Protein AF-A0A6J2XFH0-F1 (afdb_monomer_lite)

Organism: Sitophilus oryzae (NCBI:txid7048)

Structure (mmCIF, N/CA/C/O backbone):
data_AF-A0A6J2XFH0-F1
#
_entry.id   AF-A0A6J2XFH0-F1
#
loop_
_atom_site.group_PDB
_atom_site.id
_atom_site.type_symbol
_atom_site.label_atom_id
_atom_site.label_alt_id
_atom_site.label_comp_id
_atom_site.label_asym_id
_atom_site.label_entity_id
_atom_site.label_seq_id
_atom_site.pdbx_PDB_ins_code
_atom_site.Cartn_x
_atom_site.Cartn_y
_atom_site.Cartn_z
_atom_site.occupancy
_atom_site.B_iso_or_equiv
_atom_site.auth_seq_id
_atom_site.auth_comp_id
_atom_site.auth_asym_id
_atom_site.auth_atom_id
_atom_site.pdbx_PDB_model_num
ATOM 1 N N . MET A 1 1 ? -75.809 2.296 32.808 1.00 51.97 1 MET A N 1
ATOM 2 C CA . MET A 1 1 ? -75.226 2.789 31.544 1.00 51.97 1 MET A CA 1
ATOM 3 C C . MET A 1 1 ? -75.380 4.297 31.564 1.00 51.97 1 MET A C 1
ATOM 5 O O . MET A 1 1 ? -76.514 4.759 31.552 1.00 51.97 1 MET A O 1
ATOM 9 N N . PRO A 1 2 ? -74.287 5.013 31.855 1.00 45.59 2 PRO A N 1
ATOM 10 C CA . PRO A 1 2 ? -73.442 5.486 30.762 1.00 45.59 2 PRO A CA 1
ATOM 11 C C . PRO A 1 2 ? -71.950 5.170 30.943 1.00 45.59 2 PRO A C 1
ATOM 13 O O . PRO A 1 2 ? -71.448 5.057 32.060 1.00 45.59 2 PRO A O 1
ATOM 16 N N . ASP A 1 3 ? -71.299 5.010 29.793 1.00 52.09 3 ASP A N 1
ATOM 17 C CA . ASP A 1 3 ? -69.856 4.933 29.577 1.00 52.09 3 ASP A CA 1
ATOM 18 C C . ASP A 1 3 ? -69.157 6.219 30.024 1.00 52.09 3 ASP A C 1
ATOM 20 O O . ASP A 1 3 ? -69.611 7.323 29.715 1.00 52.09 3 ASP A O 1
ATOM 24 N N . SER A 1 4 ? -68.035 6.065 30.730 1.00 55.34 4 SER A N 1
ATOM 25 C CA . SER A 1 4 ? -67.192 7.176 31.176 1.00 55.34 4 SER A CA 1
ATOM 26 C C . SER A 1 4 ? -65.981 7.329 30.235 1.00 55.34 4 SER A C 1
ATOM 28 O O . SER A 1 4 ? -65.198 6.383 30.115 1.00 55.34 4 SER A O 1
ATOM 30 N N . PRO A 1 5 ? -65.784 8.489 29.579 1.00 53.88 5 PRO A N 1
ATOM 31 C CA . PRO A 1 5 ? -64.790 8.690 28.513 1.00 53.88 5 PRO A CA 1
ATOM 32 C C . PRO A 1 5 ? -63.343 8.913 29.003 1.00 53.88 5 PRO A C 1
ATOM 34 O O . PRO A 1 5 ? -62.461 9.274 28.227 1.00 53.88 5 PRO A O 1
ATOM 37 N N . GLU A 1 6 ? -63.048 8.709 30.286 1.00 56.09 6 GLU A N 1
ATOM 38 C CA . GLU A 1 6 ? -61.758 9.118 30.864 1.00 56.09 6 GLU A CA 1
ATOM 39 C C . GLU A 1 6 ? -60.581 8.194 30.509 1.00 56.09 6 GLU A C 1
ATOM 41 O O . GLU A 1 6 ? -59.426 8.618 30.568 1.00 56.09 6 GLU A O 1
ATOM 46 N N . LYS A 1 7 ? -60.839 6.949 30.086 1.00 52.53 7 LYS A N 1
ATOM 47 C CA . LYS A 1 7 ? -59.764 5.994 29.752 1.00 52.53 7 LYS A CA 1
ATOM 48 C C . LYS A 1 7 ? -59.165 6.195 28.359 1.00 52.53 7 LYS A C 1
ATOM 50 O O . LYS A 1 7 ? -58.012 5.835 28.145 1.00 52.53 7 LYS A O 1
ATOM 55 N N . GLU A 1 8 ? -59.895 6.809 27.433 1.00 51.00 8 GLU A N 1
ATOM 56 C CA . GLU A 1 8 ? -59.419 7.025 26.059 1.00 51.00 8 GLU A CA 1
ATOM 57 C C . GLU A 1 8 ? -58.463 8.223 25.961 1.00 51.00 8 GLU A C 1
ATOM 59 O O . GLU A 1 8 ? -57.517 8.225 25.175 1.00 51.00 8 GLU A O 1
ATOM 64 N N . VAL A 1 9 ? -58.635 9.219 26.833 1.00 52.59 9 VAL A N 1
ATOM 65 C CA . VAL A 1 9 ? -57.815 10.438 26.818 1.00 52.59 9 VAL A CA 1
ATOM 66 C C . VAL A 1 9 ? -56.398 10.181 27.345 1.00 52.59 9 VAL A C 1
ATOM 68 O O . VAL A 1 9 ? -55.460 10.852 26.918 1.00 52.59 9 VAL A O 1
ATOM 71 N N . GLN A 1 10 ? -56.208 9.194 28.224 1.00 49.59 10 GLN A N 1
ATOM 72 C CA . GLN A 1 10 ? -54.878 8.859 28.741 1.00 49.59 10 GLN A CA 1
ATOM 73 C C . GLN A 1 10 ? -54.039 8.098 27.703 1.00 49.59 10 GLN A C 1
ATOM 75 O O . GLN A 1 10 ? -52.894 8.465 27.459 1.00 49.59 10 GLN A O 1
ATOM 80 N N . VAL A 1 11 ? -54.641 7.141 26.987 1.00 53.19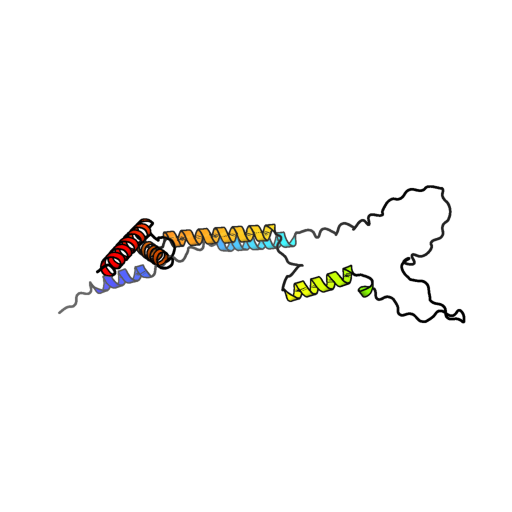 11 VAL A N 1
ATOM 81 C CA . VAL A 1 11 ? -53.959 6.381 25.923 1.00 53.19 11 VAL A CA 1
ATOM 82 C C . VAL A 1 11 ? -53.547 7.295 24.758 1.00 53.19 11 VAL A C 1
ATOM 84 O O . VAL A 1 11 ? -52.465 7.141 24.199 1.00 53.19 11 VAL A O 1
ATOM 87 N N . VAL A 1 12 ? -54.354 8.309 24.424 1.00 51.66 12 VAL A N 1
ATOM 88 C CA . VAL A 1 12 ? -54.016 9.285 23.368 1.00 51.66 12 VAL A CA 1
ATOM 89 C C . VAL A 1 12 ? -52.888 10.243 23.782 1.00 51.66 12 VAL A C 1
ATOM 91 O O . VAL A 1 12 ? -52.166 10.740 22.914 1.00 51.66 12 VAL A O 1
ATOM 94 N N . ARG A 1 13 ? -52.708 10.512 25.084 1.00 53.19 13 ARG A N 1
ATOM 95 C CA . ARG A 1 13 ? -51.572 11.306 25.586 1.00 53.19 13 ARG A CA 1
ATOM 96 C C . ARG A 1 13 ? -50.273 10.505 25.502 1.00 53.19 13 ARG A C 1
ATOM 98 O O . ARG A 1 13 ? -49.305 11.018 24.955 1.00 53.19 13 ARG A O 1
ATOM 105 N N . ASP A 1 14 ? -50.301 9.235 25.894 1.00 51.16 14 ASP A N 1
ATOM 106 C CA . ASP A 1 14 ? -49.106 8.380 25.903 1.00 51.16 14 ASP A CA 1
ATOM 107 C C . ASP A 1 14 ? -48.619 8.018 24.480 1.00 51.16 14 ASP A C 1
ATOM 109 O O . ASP A 1 14 ? -47.424 7.832 24.251 1.00 51.16 14 ASP A O 1
ATOM 113 N N . ILE A 1 15 ? -49.513 7.984 23.480 1.00 52.50 15 ILE A N 1
ATOM 114 C CA . ILE A 1 15 ? -49.132 7.754 22.071 1.00 52.50 15 ILE A CA 1
ATOM 115 C C . ILE A 1 15 ? -48.428 8.977 21.453 1.00 52.50 15 ILE A C 1
ATOM 117 O O . ILE A 1 15 ? -47.590 8.816 20.563 1.00 52.50 15 ILE A O 1
ATOM 121 N N . LYS A 1 16 ? -48.721 10.202 21.913 1.00 49.78 16 LYS A N 1
ATOM 122 C CA . LYS A 1 16 ? -48.110 11.428 21.359 1.00 49.78 16 LYS A CA 1
ATOM 123 C C . LYS A 1 16 ? -46.647 11.614 21.761 1.00 49.78 16 LYS A C 1
ATOM 125 O O . LYS A 1 16 ? -45.901 12.256 21.022 1.00 49.78 16 LYS A O 1
ATOM 130 N N . ASP A 1 17 ? -46.215 10.991 22.852 1.00 49.50 17 ASP A N 1
ATOM 131 C CA . ASP A 1 17 ? -44.837 11.109 23.336 1.00 49.50 17 ASP A CA 1
ATOM 132 C C . ASP A 1 17 ? -43.860 10.161 22.613 1.00 49.50 17 ASP A C 1
ATOM 134 O O . ASP A 1 17 ? -42.654 10.408 22.589 1.00 49.50 17 ASP A O 1
ATOM 138 N N . LEU A 1 18 ? -44.359 9.129 21.920 1.00 48.75 18 LEU A N 1
ATOM 139 C CA . LEU A 1 18 ? -43.532 8.165 21.175 1.00 48.75 18 LEU A CA 1
ATOM 140 C C . LEU A 1 18 ? -43.066 8.669 19.798 1.00 48.75 18 LEU A C 1
ATOM 142 O O . LEU A 1 18 ? -42.162 8.084 19.204 1.00 48.75 18 LEU A O 1
ATOM 146 N N . THR A 1 19 ? -43.640 9.760 19.282 1.00 50.81 19 THR A N 1
ATOM 147 C CA . THR A 1 19 ? -43.197 10.372 18.014 1.00 50.81 19 THR A CA 1
ATOM 148 C C . THR A 1 19 ? -42.124 11.438 18.192 1.00 50.81 19 THR A C 1
ATOM 150 O O . THR A 1 19 ? -41.592 11.933 17.200 1.00 50.81 19 THR A O 1
ATOM 153 N N . ASN A 1 20 ? -41.748 11.765 19.431 1.00 50.78 20 ASN A N 1
ATOM 154 C CA . ASN A 1 20 ? -40.698 12.738 19.713 1.00 50.78 20 ASN A CA 1
ATOM 155 C C . ASN A 1 20 ? -39.305 12.084 19.690 1.00 50.78 20 ASN A C 1
ATOM 157 O O . ASN A 1 20 ? -38.471 12.295 20.569 1.00 50.78 20 ASN A O 1
ATOM 161 N N . VAL A 1 21 ? -39.056 11.267 18.659 1.00 53.78 21 VAL A N 1
ATOM 162 C CA . VAL A 1 21 ? -37.696 10.919 18.249 1.00 53.78 21 VAL A CA 1
ATOM 163 C C . VAL A 1 21 ? -37.083 12.229 17.794 1.00 53.78 21 VAL A C 1
ATOM 165 O O . VAL A 1 21 ? -37.368 12.700 16.694 1.00 53.78 21 VAL A O 1
ATOM 168 N N . GLU A 1 22 ? -36.319 12.839 18.695 1.00 57.78 22 GLU A N 1
ATOM 169 C CA . GLU A 1 22 ? -35.488 14.008 18.461 1.00 57.78 22 GLU A CA 1
ATOM 170 C C . GLU A 1 22 ? -34.684 13.751 17.179 1.00 57.78 22 GLU A C 1
ATOM 172 O O . GLU A 1 22 ? -33.663 13.061 17.168 1.00 57.78 22 GLU A O 1
ATOM 177 N N . GLN A 1 23 ? -35.226 14.232 16.056 1.00 51.50 23 GLN A N 1
ATOM 178 C CA . GLN A 1 23 ? -34.523 14.303 14.787 1.00 51.50 23 GLN A CA 1
ATOM 179 C C . GLN A 1 23 ? -33.201 14.989 15.111 1.00 51.50 23 GLN A C 1
ATOM 181 O O . GLN A 1 23 ? -33.241 16.046 15.753 1.00 51.50 23 GLN A O 1
ATOM 186 N N . PRO A 1 24 ? -32.041 14.407 14.750 1.00 48.56 24 PRO A N 1
ATOM 187 C CA . PRO A 1 24 ? -30.770 15.016 15.090 1.00 48.56 24 PRO A CA 1
ATOM 188 C C . PRO A 1 24 ? -30.834 16.453 14.594 1.00 48.56 24 PRO A C 1
ATOM 190 O O . PRO A 1 24 ? -31.089 16.681 13.412 1.00 48.56 24 PRO A O 1
ATOM 193 N N . PHE A 1 25 ? -30.684 17.416 15.506 1.00 49.62 25 PHE A N 1
ATOM 194 C CA . PHE A 1 25 ? -30.606 18.826 15.162 1.00 49.62 25 PHE A CA 1
ATOM 195 C C . PHE A 1 25 ? -29.356 18.992 14.301 1.00 49.62 25 PHE A C 1
ATOM 197 O O . PHE A 1 25 ? -28.252 19.229 14.801 1.00 49.62 25 PHE A O 1
ATOM 204 N N . ILE A 1 26 ? -29.510 18.776 12.993 1.00 53.78 26 ILE A N 1
ATOM 205 C CA . ILE A 1 26 ? -28.488 19.050 12.004 1.00 53.78 26 ILE A CA 1
ATOM 206 C C . ILE A 1 26 ? -28.389 20.562 12.021 1.00 53.78 26 ILE A C 1
ATOM 208 O O . ILE A 1 26 ? -29.181 21.267 11.400 1.00 53.78 26 ILE A O 1
ATOM 212 N N . ARG A 1 27 ? -27.455 21.071 12.829 1.00 58.44 27 ARG A N 1
ATOM 213 C CA . ARG A 1 27 ? -27.101 22.484 12.831 1.00 58.44 27 ARG A CA 1
ATOM 214 C C . ARG A 1 27 ? -26.898 22.851 11.367 1.00 58.44 27 ARG A C 1
ATOM 216 O O . ARG A 1 27 ? -26.019 22.285 10.726 1.00 58.44 27 ARG A O 1
ATOM 223 N N . ASN A 1 28 ? -27.695 23.778 10.841 1.00 56.91 28 ASN A N 1
ATOM 224 C CA . ASN A 1 28 ? -27.584 24.230 9.448 1.00 56.91 28 ASN A CA 1
ATOM 225 C C . ASN A 1 28 ? -26.151 24.700 9.113 1.00 56.91 28 ASN A C 1
ATOM 227 O O . ASN A 1 28 ? -25.707 24.613 7.974 1.00 56.91 28 ASN A O 1
ATOM 231 N N . ASN A 1 29 ? -25.385 25.083 10.141 1.00 57.84 29 ASN A N 1
ATOM 232 C CA . ASN A 1 29 ? -23.961 25.379 10.044 1.00 57.84 29 ASN A CA 1
ATOM 233 C C . ASN A 1 29 ? -23.073 24.170 9.707 1.00 57.84 29 ASN A C 1
ATOM 235 O O . ASN A 1 29 ? -22.043 24.364 9.085 1.00 57.84 29 ASN A O 1
ATOM 239 N N . THR A 1 30 ? -23.427 22.931 10.058 1.00 73.75 30 THR A N 1
ATOM 240 C CA . THR A 1 30 ? -22.567 21.762 9.806 1.00 73.75 30 THR A CA 1
ATOM 241 C C . THR A 1 30 ? -22.515 21.396 8.328 1.00 73.75 30 THR A C 1
ATOM 243 O O . THR A 1 30 ? -21.440 21.087 7.828 1.00 73.75 30 THR A O 1
ATOM 246 N N . ILE A 1 31 ? -23.636 21.450 7.604 1.00 77.94 31 ILE A N 1
ATOM 247 C CA . ILE A 1 31 ? -23.636 21.119 6.171 1.00 77.94 31 ILE A CA 1
ATOM 248 C C . ILE A 1 31 ? -22.885 22.194 5.380 1.00 77.94 31 ILE A C 1
ATOM 250 O O . ILE A 1 31 ? -22.005 21.855 4.590 1.00 77.94 31 ILE A O 1
ATOM 254 N N . GLU A 1 32 ? -23.169 23.473 5.633 1.00 76.19 32 GLU A N 1
ATOM 255 C CA . GLU A 1 32 ? -22.485 24.580 4.955 1.00 76.19 32 GLU A CA 1
ATOM 256 C C . GLU A 1 32 ? -20.988 24.638 5.308 1.00 76.19 32 GLU A C 1
ATOM 258 O O . GLU A 1 32 ? -20.148 24.820 4.429 1.00 76.19 32 GLU A O 1
ATOM 263 N N . GLU A 1 33 ? -20.609 24.374 6.563 1.00 77.81 33 GLU A N 1
ATOM 264 C CA . GLU A 1 33 ? -19.202 24.294 6.975 1.00 77.81 33 GLU A CA 1
ATOM 265 C C . GLU A 1 33 ? -18.473 23.112 6.316 1.00 77.81 33 GLU A C 1
ATOM 267 O O . GLU A 1 33 ? -17.320 23.244 5.897 1.00 77.81 33 GLU A O 1
ATOM 272 N N . LEU A 1 34 ? -19.130 21.952 6.195 1.00 82.56 34 LEU A N 1
ATOM 273 C CA . LEU A 1 34 ? -18.569 20.792 5.499 1.00 82.56 34 LEU A CA 1
ATOM 274 C C . LEU A 1 34 ? -18.421 21.053 3.997 1.00 82.56 34 LEU A C 1
ATOM 276 O O . LEU A 1 34 ? -17.404 20.666 3.419 1.00 82.56 34 LEU A O 1
ATOM 280 N N . LYS A 1 35 ? -19.385 21.746 3.384 1.00 81.25 35 LYS A N 1
ATOM 281 C CA . LYS A 1 35 ? -19.343 22.159 1.978 1.00 81.25 35 LYS A CA 1
ATOM 282 C C . LYS A 1 35 ? -18.194 23.136 1.724 1.00 81.25 35 LYS A C 1
ATOM 284 O O . LYS A 1 35 ? -17.377 22.886 0.842 1.00 81.25 35 LYS A O 1
ATOM 289 N N . LEU A 1 36 ? -18.043 24.152 2.577 1.00 80.50 36 LEU A N 1
ATOM 290 C CA . LEU A 1 36 ? -16.931 25.105 2.530 1.00 80.50 36 LEU A CA 1
ATOM 291 C C . LEU A 1 36 ? -15.570 24.411 2.733 1.00 80.50 36 LEU A C 1
ATOM 293 O O . LEU A 1 36 ? -14.607 24.695 2.023 1.00 80.50 36 LEU A O 1
ATOM 297 N N . LYS A 1 37 ? -15.471 23.452 3.666 1.00 79.50 37 LYS A N 1
ATOM 298 C CA . LYS A 1 37 ? -14.254 22.642 3.873 1.00 79.50 37 LYS A CA 1
ATOM 299 C C . LYS A 1 37 ? -13.922 21.755 2.672 1.00 79.50 37 LYS A C 1
ATOM 301 O O . LYS A 1 37 ? -12.737 21.549 2.400 1.00 79.50 37 LYS A O 1
ATOM 306 N N . LEU A 1 38 ? -14.923 21.227 1.966 1.00 78.75 38 LEU A N 1
ATOM 307 C CA . LEU A 1 38 ? -14.713 20.455 0.738 1.00 78.75 38 LEU A CA 1
ATOM 308 C C . LEU A 1 38 ? -14.223 21.347 -0.405 1.00 78.75 38 LEU A C 1
ATOM 310 O O . LEU A 1 38 ? -13.244 21.000 -1.062 1.00 78.75 38 LEU A O 1
ATOM 314 N N . GLU A 1 39 ? -14.857 22.501 -0.597 1.00 79.38 39 GLU A N 1
ATOM 315 C CA . GLU A 1 39 ? -14.502 23.467 -1.639 1.00 79.38 39 GLU A CA 1
ATOM 316 C C . GLU A 1 39 ? -13.083 24.015 -1.434 1.00 79.38 39 GLU A C 1
ATOM 318 O O . GLU A 1 39 ? -12.253 23.983 -2.341 1.00 79.38 39 GLU A O 1
ATOM 323 N N . ASN A 1 40 ? -12.726 24.371 -0.200 1.00 74.12 40 ASN A N 1
ATOM 324 C CA . ASN A 1 40 ? -11.367 24.805 0.130 1.00 74.12 40 ASN A CA 1
ATOM 325 C C . ASN A 1 40 ? -10.320 23.697 -0.089 1.00 74.12 40 ASN A C 1
ATOM 327 O O . ASN A 1 40 ? -9.178 23.975 -0.462 1.00 74.12 40 ASN A O 1
ATOM 331 N N . LYS A 1 41 ? -10.694 22.427 0.114 1.00 71.38 41 LYS A N 1
ATOM 332 C CA . LYS A 1 41 ? -9.819 21.276 -0.149 1.00 71.38 41 LYS A CA 1
ATOM 333 C C . LYS A 1 41 ? -9.644 21.022 -1.651 1.00 71.38 41 LYS A C 1
ATOM 335 O O . LYS A 1 41 ? -8.532 20.705 -2.065 1.00 71.38 41 LYS A O 1
ATOM 340 N N . GLU A 1 42 ? -10.691 21.188 -2.460 1.00 66.12 42 GLU A N 1
ATOM 341 C CA . GLU A 1 42 ? -10.615 21.165 -3.931 1.00 66.12 42 GLU A CA 1
ATOM 342 C C . GLU A 1 42 ? -9.677 22.260 -4.455 1.00 66.12 42 GLU A C 1
ATOM 344 O O . GLU A 1 42 ? -8.798 21.988 -5.274 1.00 66.12 42 GLU A O 1
ATOM 349 N N . ILE A 1 43 ? -9.805 23.481 -3.930 1.00 60.84 43 ILE A N 1
ATOM 350 C CA . ILE A 1 43 ? -8.968 24.623 -4.313 1.00 60.84 43 ILE A CA 1
ATOM 351 C C . ILE A 1 43 ? -7.494 24.369 -3.959 1.00 60.84 43 ILE A C 1
ATOM 353 O O . ILE A 1 43 ? -6.621 24.591 -4.797 1.00 60.84 43 ILE A O 1
ATOM 357 N N . LEU A 1 44 ? -7.198 23.828 -2.771 1.00 58.88 44 LEU A N 1
ATOM 358 C CA . LEU A 1 44 ? -5.827 23.482 -2.368 1.00 58.88 44 LEU A CA 1
ATOM 359 C C . LEU A 1 44 ? -5.215 22.362 -3.230 1.00 58.88 44 LEU A C 1
ATOM 361 O O . LEU A 1 44 ? -4.015 22.369 -3.499 1.00 58.88 44 LEU A O 1
ATOM 365 N N . VAL A 1 45 ? -6.025 21.403 -3.690 1.00 58.25 45 VAL A N 1
ATOM 366 C CA . VAL A 1 45 ? -5.574 20.342 -4.609 1.00 58.25 45 VAL A CA 1
ATOM 367 C C . VAL A 1 45 ? -5.270 20.905 -6.002 1.00 58.25 45 VAL A C 1
ATOM 369 O O . VAL A 1 45 ? -4.301 20.464 -6.625 1.00 58.25 45 VAL A O 1
ATOM 372 N N . ARG A 1 46 ? -6.044 21.896 -6.466 1.00 57.34 46 ARG A N 1
ATOM 373 C CA . ARG A 1 46 ? -5.858 22.574 -7.763 1.00 57.34 46 ARG A CA 1
ATOM 374 C C . ARG A 1 46 ? -4.718 23.599 -7.766 1.00 57.34 46 ARG A C 1
ATOM 376 O O . ARG A 1 46 ? -4.117 23.810 -8.810 1.00 57.34 46 ARG A O 1
ATOM 383 N N . GLN A 1 47 ? -4.396 24.209 -6.622 1.00 47.19 47 GLN A N 1
ATOM 384 C CA . GLN A 1 47 ? -3.331 25.214 -6.487 1.00 47.19 47 GLN A CA 1
ATOM 385 C C . GLN A 1 47 ? -1.927 24.638 -6.252 1.00 47.19 47 GLN A C 1
ATOM 387 O O . GLN A 1 47 ? -0.998 25.410 -6.021 1.00 47.19 47 GLN A O 1
ATOM 392 N N . ARG A 1 48 ? -1.712 23.314 -6.316 1.00 44.91 48 ARG A N 1
ATOM 393 C CA . ARG A 1 48 ? -0.332 22.803 -6.341 1.00 44.91 48 ARG A CA 1
ATOM 394 C C . ARG A 1 48 ? 0.354 23.342 -7.603 1.00 44.91 48 ARG A C 1
ATOM 396 O O . ARG A 1 48 ? -0.086 22.986 -8.695 1.00 44.91 48 ARG A O 1
ATOM 403 N N . PRO A 1 49 ? 1.406 24.173 -7.490 1.00 44.28 49 PRO A N 1
ATOM 404 C CA . PRO A 1 49 ? 2.169 24.560 -8.660 1.00 44.28 49 PRO A CA 1
ATOM 405 C C . PRO A 1 49 ? 2.759 23.284 -9.259 1.00 44.28 49 PRO A C 1
ATOM 407 O O . PRO A 1 49 ? 3.394 22.496 -8.554 1.00 44.28 49 PRO A O 1
ATOM 410 N N . ASN A 1 50 ? 2.517 23.064 -10.551 1.00 49.78 50 ASN A N 1
ATOM 411 C CA . ASN A 1 50 ? 3.293 22.111 -11.329 1.00 49.78 50 ASN A CA 1
ATOM 412 C C . ASN A 1 50 ? 4.749 22.559 -11.209 1.00 49.78 50 ASN A C 1
ATOM 414 O O . ASN A 1 50 ? 5.145 23.550 -11.818 1.00 49.78 50 ASN A O 1
ATOM 418 N N . THR A 1 51 ? 5.531 21.887 -10.370 1.00 41.31 51 THR A N 1
ATOM 419 C CA . THR A 1 51 ? 6.968 22.118 -10.329 1.00 41.31 51 THR A CA 1
ATOM 420 C C . THR A 1 51 ? 7.522 21.630 -11.663 1.00 41.31 51 THR A C 1
ATOM 422 O O . THR A 1 51 ? 7.318 20.454 -11.984 1.00 41.31 51 THR A O 1
ATOM 425 N N . PRO A 1 52 ? 8.183 22.482 -12.462 1.00 43.81 52 PRO A N 1
ATOM 426 C CA . PRO A 1 52 ? 8.915 22.001 -13.615 1.00 43.81 52 PRO A CA 1
ATOM 427 C C . PRO A 1 52 ? 9.979 21.026 -13.113 1.00 43.81 52 PRO A C 1
ATOM 429 O O . PRO A 1 52 ? 10.765 21.343 -12.222 1.00 43.81 52 PRO A O 1
ATOM 432 N N . THR A 1 53 ? 9.927 19.814 -13.656 1.00 42.97 53 THR A N 1
ATOM 433 C CA . THR A 1 53 ? 10.977 18.801 -13.638 1.00 42.97 53 THR A CA 1
ATOM 434 C C . THR A 1 53 ? 12.353 19.460 -13.622 1.00 42.97 53 THR A C 1
ATOM 436 O O . THR A 1 53 ? 12.735 20.117 -14.590 1.00 42.97 53 THR A O 1
ATOM 439 N N . SER A 1 54 ? 13.094 19.292 -12.524 1.00 41.59 54 SER A N 1
ATOM 440 C CA . SER A 1 54 ? 14.516 19.622 -12.490 1.00 41.59 54 SER A CA 1
ATOM 441 C C . SER A 1 54 ? 15.218 18.888 -13.637 1.00 41.59 54 SER A C 1
ATOM 443 O O . SER A 1 54 ? 14.939 17.702 -13.846 1.00 41.59 54 SER A O 1
ATOM 445 N N . PRO A 1 55 ? 16.107 19.553 -14.390 1.00 43.56 55 PRO A N 1
ATOM 446 C CA . PRO A 1 55 ? 16.825 18.907 -15.471 1.00 43.56 55 PRO A CA 1
ATOM 447 C C . PRO A 1 55 ? 17.685 17.786 -14.889 1.00 43.56 55 PRO A C 1
ATOM 449 O O . PRO A 1 55 ? 18.418 17.971 -13.917 1.00 43.56 55 PRO A O 1
ATOM 452 N N . VAL A 1 56 ? 17.562 16.607 -15.487 1.00 42.03 56 VAL A N 1
ATOM 453 C CA . VAL A 1 56 ? 18.445 15.473 -15.245 1.00 42.03 56 VAL A CA 1
ATOM 454 C C . VAL A 1 56 ? 19.842 15.918 -15.672 1.00 42.03 56 VAL A C 1
ATOM 456 O O . VAL A 1 56 ? 20.090 16.118 -16.857 1.00 42.03 56 VAL A O 1
ATOM 459 N N . THR A 1 57 ? 20.742 16.134 -14.718 1.00 39.78 57 THR A N 1
ATOM 460 C CA . THR A 1 57 ? 22.167 16.303 -15.005 1.00 39.78 57 THR A CA 1
ATOM 461 C C . THR A 1 57 ? 22.745 14.935 -15.365 1.00 39.78 57 THR A C 1
ATOM 463 O O . THR A 1 57 ? 22.676 14.031 -14.528 1.00 39.78 57 THR A O 1
ATOM 466 N N . PRO A 1 58 ? 23.324 14.738 -16.561 1.00 40.66 58 PRO A N 1
ATOM 467 C CA . PRO A 1 58 ? 24.160 13.579 -16.807 1.00 40.66 58 PRO A CA 1
ATOM 468 C C . PRO A 1 58 ? 25.500 13.796 -16.097 1.00 40.66 58 PRO A C 1
ATOM 470 O O . PRO A 1 58 ? 26.275 14.682 -16.449 1.00 40.66 58 PRO A O 1
ATOM 473 N N . THR A 1 59 ? 25.756 12.998 -15.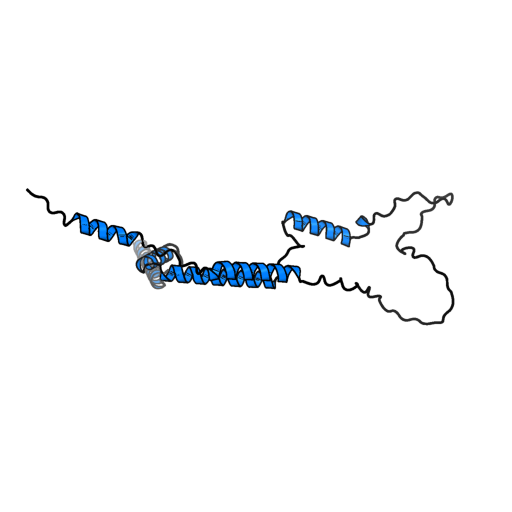065 1.00 34.75 59 THR A N 1
ATOM 474 C CA . THR A 1 59 ? 27.064 12.890 -14.419 1.00 34.75 59 THR A CA 1
ATOM 475 C C . THR A 1 59 ? 28.028 12.250 -15.416 1.00 34.75 59 THR A C 1
ATOM 477 O O . THR A 1 59 ? 27.949 11.052 -15.681 1.00 34.75 59 THR A O 1
ATOM 480 N N . THR A 1 60 ? 28.920 13.041 -16.002 1.00 35.59 60 THR A N 1
ATOM 481 C CA . THR A 1 60 ? 30.073 12.526 -16.744 1.00 35.59 60 THR A CA 1
ATOM 482 C C . THR A 1 60 ? 31.158 12.091 -15.749 1.00 35.59 60 THR A C 1
ATOM 484 O O . THR A 1 60 ? 31.413 12.800 -14.771 1.00 35.59 60 THR A O 1
ATOM 487 N N . PRO A 1 61 ? 31.804 10.926 -15.938 1.00 36.59 61 PRO A N 1
ATOM 488 C CA . PRO A 1 61 ? 32.978 10.561 -15.162 1.00 36.59 61 PRO A CA 1
ATOM 489 C C . PRO A 1 61 ? 34.180 11.391 -15.625 1.00 36.59 61 PRO A C 1
ATOM 491 O O . PRO A 1 61 ? 34.518 11.443 -16.805 1.00 36.59 61 PRO A O 1
ATOM 494 N N . THR A 1 62 ? 34.833 12.042 -14.671 1.00 36.19 62 THR A N 1
ATOM 495 C CA . THR A 1 62 ? 36.136 12.684 -14.819 1.00 36.19 62 THR A CA 1
ATOM 496 C C . THR A 1 62 ? 37.216 11.657 -15.170 1.00 36.19 62 THR A C 1
ATOM 498 O O . THR A 1 62 ? 37.351 10.627 -14.514 1.00 36.19 62 THR A O 1
ATOM 501 N N . THR A 1 63 ? 38.058 11.959 -16.158 1.00 33.12 63 THR A N 1
ATOM 502 C CA . THR A 1 63 ? 39.435 11.441 -16.252 1.00 33.12 63 THR A CA 1
ATOM 503 C C . THR A 1 63 ? 40.330 12.559 -16.808 1.00 33.12 63 THR A C 1
ATOM 505 O O . THR A 1 63 ? 39.903 13.252 -17.732 1.00 33.12 63 THR A O 1
ATOM 508 N N . PRO A 1 64 ? 41.522 12.805 -16.229 1.00 46.50 64 PRO A N 1
ATOM 509 C CA . PRO A 1 64 ? 42.351 13.959 -16.549 1.00 46.50 64 PRO A CA 1
ATOM 510 C C . PRO A 1 64 ? 43.424 13.600 -17.577 1.00 46.50 64 PRO A C 1
ATOM 512 O O . PRO A 1 64 ? 44.206 12.688 -17.341 1.00 46.50 64 PRO A O 1
ATOM 515 N N . THR A 1 65 ? 43.554 14.374 -18.650 1.00 34.66 65 THR A N 1
ATOM 516 C CA . THR A 1 65 ? 44.819 14.488 -19.393 1.00 34.66 65 THR A CA 1
ATOM 517 C C . THR A 1 65 ? 44.765 15.734 -20.260 1.00 34.66 65 THR A C 1
ATOM 519 O O . THR A 1 65 ? 43.868 15.884 -21.082 1.00 34.66 65 THR A O 1
ATOM 522 N N . GLY A 1 66 ? 45.696 16.656 -20.016 1.00 42.41 66 GLY A N 1
ATOM 523 C CA . GLY A 1 66 ? 45.790 17.910 -20.749 1.00 42.41 66 GLY A CA 1
ATOM 524 C C . GLY A 1 66 ? 46.365 17.769 -22.156 1.00 42.41 66 GLY A C 1
ATOM 525 O O . GLY A 1 66 ? 46.923 16.726 -22.500 1.00 42.41 66 GLY A O 1
ATOM 526 N N . LYS A 1 67 ? 46.259 18.884 -22.889 1.00 39.00 67 LYS A N 1
ATOM 527 C CA . LYS A 1 67 ? 47.225 19.524 -23.808 1.00 39.00 67 LYS A CA 1
ATOM 528 C C . LYS A 1 67 ? 46.457 20.216 -24.943 1.00 39.00 67 LYS A C 1
ATOM 530 O O . LYS A 1 67 ? 46.006 19.550 -25.859 1.00 39.00 67 LYS A O 1
ATOM 535 N N . ASP A 1 68 ? 46.357 21.537 -24.796 1.00 40.75 68 ASP A N 1
ATOM 536 C CA . A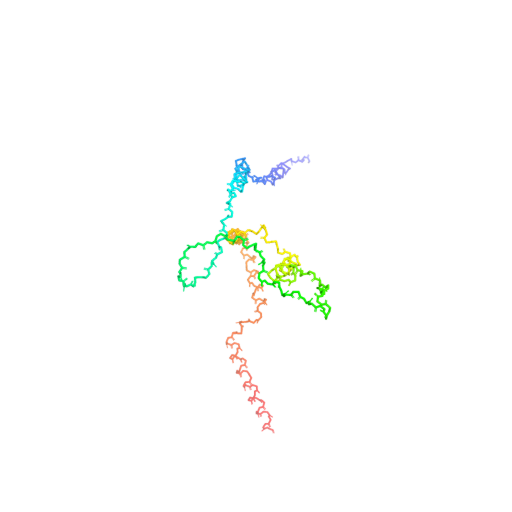SP A 1 68 ? 46.325 22.617 -25.795 1.00 40.75 68 ASP A CA 1
ATOM 537 C C . ASP A 1 68 ? 45.292 22.652 -26.952 1.00 40.75 68 ASP A C 1
ATOM 539 O O . ASP A 1 68 ? 44.787 21.622 -27.390 1.00 40.75 68 ASP A O 1
ATOM 543 N N . PRO A 1 69 ? 44.941 23.867 -27.443 1.00 63.44 69 PRO A N 1
ATOM 544 C CA . PRO A 1 69 ? 43.715 24.126 -28.197 1.00 63.44 69 PRO A CA 1
ATOM 545 C C . PRO A 1 69 ? 43.977 24.506 -29.665 1.00 63.44 69 PRO A C 1
ATOM 547 O O . PRO A 1 69 ? 44.726 25.446 -29.910 1.00 63.44 69 PRO A O 1
ATOM 550 N N . LEU A 1 70 ? 43.325 23.841 -30.626 1.00 46.84 70 LEU A N 1
ATOM 551 C CA . LEU A 1 70 ? 42.863 24.393 -31.919 1.00 46.84 70 LEU A CA 1
ATOM 552 C C . LEU A 1 70 ? 42.361 23.254 -32.817 1.00 46.84 70 LEU A C 1
ATOM 554 O O . LEU A 1 70 ? 43.107 22.314 -33.076 1.00 46.84 70 LEU A O 1
ATOM 558 N N . GLY A 1 71 ? 41.140 23.378 -33.334 1.00 38.69 71 GLY A N 1
ATOM 559 C CA . GLY A 1 71 ? 40.602 22.482 -34.358 1.00 38.69 71 GLY A CA 1
ATOM 560 C C . GLY A 1 71 ? 39.090 22.344 -34.253 1.00 38.69 71 GLY A C 1
ATOM 561 O O . GLY A 1 71 ? 38.601 21.438 -33.587 1.00 38.69 71 GLY A O 1
ATOM 562 N N . ASP A 1 72 ? 38.371 23.274 -34.877 1.00 51.47 72 ASP A N 1
ATOM 563 C CA . ASP A 1 72 ? 36.959 23.116 -35.209 1.00 51.47 72 ASP A CA 1
ATOM 564 C C . ASP A 1 72 ? 36.821 22.012 -36.264 1.00 51.47 72 ASP A C 1
ATOM 566 O O . ASP A 1 72 ? 37.015 22.279 -37.444 1.00 51.47 72 ASP A O 1
ATOM 570 N N . ASP A 1 73 ? 36.450 20.806 -35.844 1.00 50.41 73 ASP A N 1
ATOM 571 C CA . ASP A 1 73 ? 35.779 19.828 -36.696 1.00 50.41 73 ASP A CA 1
ATOM 572 C C . ASP A 1 73 ? 34.593 19.282 -35.893 1.00 50.41 73 ASP A C 1
ATOM 574 O O . ASP A 1 73 ? 34.738 18.549 -34.912 1.00 50.41 73 ASP A O 1
ATOM 578 N N . GLN A 1 74 ? 33.388 19.725 -36.262 1.00 48.34 74 GLN A N 1
ATOM 579 C CA . GLN A 1 74 ? 32.153 19.089 -35.822 1.00 48.34 74 GLN A CA 1
ATOM 580 C C . GLN A 1 74 ? 32.052 17.726 -36.506 1.00 48.34 74 GLN A C 1
ATOM 582 O O . GLN A 1 74 ? 31.409 17.594 -37.543 1.00 48.34 74 GLN A O 1
ATOM 587 N N . ASP A 1 75 ? 32.678 16.713 -35.915 1.00 44.25 75 ASP A N 1
ATOM 588 C CA . ASP A 1 75 ? 32.309 15.335 -36.197 1.00 44.25 75 ASP A CA 1
ATOM 589 C C . ASP A 1 75 ? 30.923 15.091 -35.589 1.00 44.25 75 ASP A C 1
ATOM 591 O O . ASP A 1 75 ? 30.725 15.077 -34.369 1.00 44.25 75 ASP A O 1
ATOM 595 N N . ASP A 1 76 ? 29.941 14.973 -36.482 1.00 45.50 76 ASP A N 1
ATOM 596 C CA . ASP A 1 76 ? 28.574 14.565 -36.201 1.00 45.50 76 ASP A CA 1
ATOM 597 C C . ASP A 1 76 ? 28.537 13.428 -35.174 1.00 45.50 76 ASP A C 1
ATOM 599 O O . ASP A 1 76 ? 29.261 12.440 -35.285 1.00 45.50 76 ASP A O 1
ATOM 603 N N . MET A 1 77 ? 27.649 13.551 -34.183 1.00 47.06 77 MET A N 1
ATOM 604 C CA . MET A 1 77 ? 27.402 12.542 -33.153 1.00 47.06 77 MET A CA 1
ATOM 605 C C . MET A 1 77 ? 26.881 11.227 -33.754 1.00 47.06 77 MET A C 1
ATOM 607 O O . MET A 1 77 ? 25.689 10.916 -33.681 1.00 47.06 77 MET A O 1
ATOM 611 N N . ILE A 1 78 ? 27.763 10.419 -34.330 1.00 52.75 78 ILE A N 1
ATOM 612 C CA . ILE A 1 78 ? 27.494 9.013 -34.595 1.00 52.75 78 ILE A CA 1
ATOM 613 C C . ILE A 1 78 ? 27.480 8.335 -33.221 1.00 52.75 78 ILE A C 1
ATOM 615 O O . ILE A 1 78 ? 28.486 8.389 -32.514 1.00 52.75 78 ILE A O 1
ATOM 619 N N . PRO A 1 79 ? 26.377 7.706 -32.780 1.00 50.69 79 PRO A N 1
ATOM 620 C CA . PRO A 1 79 ? 26.427 6.913 -31.566 1.00 50.69 79 PRO A CA 1
ATOM 621 C C . PRO A 1 79 ? 27.438 5.781 -31.792 1.00 50.69 79 PRO A C 1
ATOM 623 O O . PRO A 1 79 ? 27.205 4.905 -32.628 1.00 50.69 79 PRO A O 1
ATOM 626 N N . GLU A 1 80 ? 28.535 5.811 -31.034 1.00 52.69 80 GLU A N 1
ATOM 627 C CA . GLU A 1 80 ? 29.686 4.883 -30.994 1.00 52.69 80 GLU A CA 1
ATOM 628 C C . GLU A 1 80 ? 29.301 3.381 -30.891 1.00 52.69 80 GLU A C 1
ATOM 630 O O . GLU A 1 80 ? 30.141 2.490 -30.909 1.00 52.69 80 GLU A O 1
ATOM 635 N N . THR A 1 81 ? 28.014 3.045 -30.782 1.00 56.31 81 THR A N 1
ATOM 636 C CA . THR A 1 81 ? 27.504 1.682 -30.584 1.00 56.31 81 THR A CA 1
ATOM 637 C C . THR A 1 81 ? 27.127 0.943 -31.869 1.00 56.31 81 THR A C 1
ATOM 639 O O . THR A 1 81 ? 26.766 -0.239 -31.815 1.00 56.31 81 THR A O 1
ATOM 642 N N . ARG A 1 82 ? 27.195 1.573 -33.050 1.00 64.94 82 ARG A N 1
ATOM 643 C CA . ARG A 1 82 ? 26.872 0.872 -34.301 1.00 64.94 82 ARG A CA 1
ATOM 644 C C . ARG A 1 82 ? 28.076 0.071 -34.795 1.00 64.94 82 ARG A C 1
ATOM 646 O O . ARG A 1 82 ? 28.984 0.616 -35.406 1.00 64.94 82 ARG A O 1
ATOM 653 N N . ALA A 1 83 ? 28.027 -1.249 -34.592 1.00 70.69 83 ALA A N 1
ATOM 654 C CA . ALA A 1 83 ? 29.023 -2.171 -35.144 1.00 70.69 83 ALA A CA 1
ATOM 655 C C . ALA A 1 83 ? 29.245 -1.924 -36.654 1.00 70.69 83 ALA A C 1
ATOM 657 O O . ALA A 1 83 ? 28.251 -1.704 -37.367 1.00 70.69 83 ALA A O 1
ATOM 658 N N . PRO A 1 84 ? 30.505 -1.985 -37.126 1.00 78.19 84 PRO A N 1
ATOM 659 C CA . PRO A 1 84 ? 30.890 -1.561 -38.465 1.00 78.19 84 PRO A CA 1
ATOM 660 C C . PRO A 1 84 ? 30.118 -2.314 -39.560 1.00 78.19 84 PRO A C 1
ATOM 662 O O . PRO A 1 84 ? 29.676 -3.452 -39.342 1.00 78.19 84 PRO A O 1
ATOM 665 N N . PRO A 1 85 ? 29.905 -1.690 -40.734 1.00 79.88 85 PRO A N 1
ATOM 666 C CA . PRO A 1 85 ? 29.241 -2.338 -41.856 1.00 79.88 85 PRO A CA 1
ATOM 667 C C . PRO A 1 85 ? 29.998 -3.606 -42.260 1.00 79.88 85 PRO A C 1
ATOM 669 O O . PRO A 1 85 ? 31.210 -3.573 -42.455 1.00 79.88 85 PRO A O 1
ATOM 672 N N . LEU A 1 86 ? 29.282 -4.724 -42.393 1.00 84.50 86 LEU A N 1
ATOM 673 C CA . LEU A 1 86 ? 29.855 -5.933 -42.976 1.00 84.50 86 LEU A CA 1
ATOM 674 C C . LEU A 1 86 ? 29.991 -5.701 -44.480 1.00 84.50 86 LEU A C 1
ATOM 676 O O . LEU A 1 86 ? 29.008 -5.333 -45.126 1.00 84.50 86 LEU A O 1
ATOM 680 N N . LEU A 1 87 ? 31.192 -5.883 -45.019 1.00 89.06 87 LEU A N 1
ATOM 681 C CA . LEU A 1 87 ? 31.438 -5.813 -46.456 1.00 89.06 87 LEU A CA 1
ATOM 682 C C . LEU A 1 87 ? 31.383 -7.223 -47.051 1.00 89.06 87 LEU A C 1
ATOM 684 O O . LEU A 1 87 ? 31.780 -8.194 -46.410 1.00 89.06 87 LEU A O 1
ATOM 688 N N . THR A 1 88 ? 30.839 -7.322 -48.255 1.00 84.19 88 THR A N 1
ATOM 689 C CA . THR A 1 88 ? 30.891 -8.518 -49.106 1.00 84.19 88 THR A CA 1
ATOM 690 C C . THR A 1 88 ? 32.275 -8.646 -49.746 1.00 84.19 88 THR A C 1
ATOM 692 O O . THR A 1 88 ? 33.036 -7.677 -49.751 1.00 84.19 88 THR A O 1
ATOM 695 N N . ASP A 1 89 ? 32.598 -9.814 -50.306 1.00 86.69 89 ASP A N 1
ATOM 696 C CA . ASP A 1 89 ? 33.897 -10.069 -50.955 1.00 86.69 89 ASP A CA 1
ATOM 697 C C . ASP A 1 89 ? 34.180 -9.102 -52.127 1.00 86.69 89 ASP A C 1
ATOM 699 O O . ASP A 1 89 ? 35.335 -8.807 -52.427 1.00 86.69 89 ASP A O 1
ATOM 703 N N . ASP A 1 90 ? 33.126 -8.525 -52.715 1.00 89.62 90 ASP A N 1
ATOM 704 C CA . ASP A 1 90 ? 33.181 -7.498 -53.765 1.00 89.62 90 ASP A CA 1
ATOM 705 C C . ASP A 1 90 ? 33.335 -6.060 -53.216 1.00 89.62 90 ASP A C 1
ATOM 707 O O . ASP A 1 90 ? 33.225 -5.079 -53.953 1.00 89.62 90 ASP A O 1
ATOM 711 N N . GLY A 1 91 ? 33.529 -5.899 -51.904 1.00 87.69 91 GLY A N 1
ATOM 712 C CA . GLY A 1 91 ? 33.659 -4.602 -51.231 1.00 87.69 91 GLY A CA 1
ATOM 713 C C . GLY A 1 91 ? 32.343 -3.837 -51.036 1.00 87.69 91 GLY A C 1
ATOM 714 O O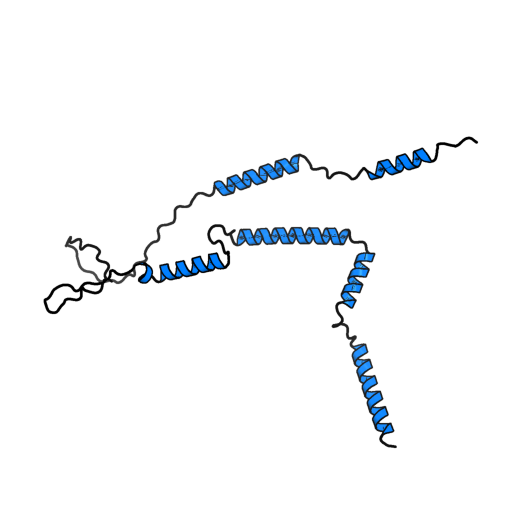 . GLY A 1 91 ? 32.353 -2.722 -50.513 1.00 87.69 91 GLY A O 1
ATOM 715 N N . LEU A 1 92 ? 31.196 -4.412 -51.414 1.00 89.19 92 LEU A N 1
ATOM 716 C CA . LEU A 1 92 ? 29.878 -3.790 -51.238 1.00 89.19 92 LEU A CA 1
ATOM 717 C C . LEU A 1 92 ? 29.342 -4.011 -49.818 1.00 89.19 92 LEU A C 1
ATOM 719 O O . LEU A 1 92 ? 29.511 -5.089 -49.248 1.00 89.19 92 LEU A O 1
ATOM 723 N N . ILE A 1 93 ? 28.638 -3.025 -49.255 1.00 88.56 93 ILE A N 1
ATOM 724 C CA . ILE A 1 93 ? 28.014 -3.140 -47.926 1.00 88.56 93 ILE A CA 1
ATOM 725 C C . ILE A 1 93 ? 26.902 -4.196 -47.960 1.00 88.56 93 ILE A C 1
ATOM 727 O O . ILE A 1 93 ? 25.935 -4.078 -48.713 1.00 88.56 93 ILE A O 1
ATOM 731 N N . ALA A 1 94 ? 27.004 -5.198 -47.091 1.00 88.81 94 ALA A N 1
ATOM 732 C CA . ALA A 1 94 ? 25.980 -6.215 -46.929 1.00 88.81 94 ALA A CA 1
ATOM 733 C C . ALA A 1 94 ? 24.705 -5.617 -46.293 1.00 88.81 94 ALA A C 1
ATOM 735 O O . ALA A 1 94 ? 24.790 -4.875 -45.304 1.00 88.81 94 ALA A O 1
ATOM 736 N N . PRO A 1 95 ? 23.500 -5.961 -46.790 1.00 88.75 95 PRO A N 1
ATOM 737 C CA . PRO A 1 95 ? 22.250 -5.541 -46.165 1.00 88.75 95 PRO A CA 1
ATOM 738 C C . PRO A 1 95 ? 22.163 -5.991 -44.699 1.00 88.75 95 PRO A C 1
ATOM 740 O O . PRO A 1 95 ? 22.316 -7.171 -44.385 1.00 88.75 95 PRO A O 1
ATOM 743 N N . ARG A 1 96 ? 21.851 -5.060 -43.788 1.00 83.94 96 ARG A N 1
ATOM 744 C CA . ARG A 1 96 ? 21.661 -5.338 -42.355 1.00 83.94 96 ARG A CA 1
ATOM 745 C C . ARG A 1 96 ? 20.343 -4.755 -41.859 1.00 83.94 96 ARG A C 1
ATOM 747 O O . ARG A 1 96 ? 19.959 -3.648 -42.227 1.00 83.94 96 ARG A O 1
ATOM 754 N N . LYS A 1 97 ? 19.665 -5.491 -40.975 1.00 86.31 97 LYS A N 1
ATOM 755 C CA . LYS A 1 97 ? 18.461 -4.999 -40.292 1.00 86.31 97 LYS A CA 1
ATOM 756 C C . LYS A 1 97 ? 18.840 -3.858 -39.334 1.00 86.31 97 LYS A C 1
ATOM 758 O O . LYS A 1 97 ? 19.798 -4.028 -38.575 1.00 86.31 97 LYS A O 1
ATOM 763 N N . PRO A 1 98 ? 18.120 -2.722 -39.341 1.00 84.25 98 PRO A N 1
ATOM 764 C CA . PRO A 1 98 ? 18.358 -1.657 -38.375 1.00 84.25 98 PRO A CA 1
ATOM 765 C C . PRO A 1 98 ? 18.127 -2.175 -36.951 1.00 84.25 98 PRO A C 1
ATOM 767 O O . PRO A 1 98 ? 17.268 -3.033 -36.721 1.00 84.25 98 PRO A O 1
ATOM 770 N N . ALA A 1 99 ? 18.913 -1.665 -36.004 1.00 84.69 99 ALA A N 1
ATOM 771 C CA . ALA A 1 99 ? 18.772 -2.020 -34.599 1.00 84.69 99 ALA A CA 1
ATOM 772 C C . ALA A 1 99 ? 17.399 -1.567 -34.085 1.00 84.69 99 ALA A C 1
ATOM 774 O O . ALA A 1 99 ? 16.939 -0.468 -34.401 1.00 84.69 99 ALA A O 1
ATOM 775 N N . ASN A 1 100 ? 16.725 -2.422 -33.314 1.00 89.38 100 ASN A N 1
ATOM 776 C CA . ASN A 1 100 ? 15.427 -2.075 -32.749 1.00 89.38 100 ASN A CA 1
ATOM 777 C C . ASN A 1 100 ? 15.657 -1.340 -31.422 1.00 89.38 100 ASN A C 1
ATOM 779 O O . ASN A 1 100 ? 16.039 -1.997 -30.455 1.00 89.38 100 ASN A O 1
ATOM 783 N N . PRO A 1 101 ? 15.345 -0.040 -31.314 1.00 87.62 101 PRO A N 1
ATOM 784 C CA . PRO A 1 101 ? 15.628 0.740 -30.109 1.00 87.62 101 PRO A CA 1
ATOM 785 C C . PRO A 1 101 ? 14.942 0.184 -28.851 1.00 87.62 101 PRO A C 1
ATOM 787 O O . PRO A 1 101 ? 15.454 0.332 -27.751 1.00 87.62 101 PRO A O 1
ATOM 790 N N . VAL A 1 102 ? 13.811 -0.519 -28.989 1.00 87.44 102 VAL A N 1
ATOM 791 C CA . VAL A 1 102 ? 13.143 -1.187 -27.859 1.00 87.44 102 VAL A CA 1
ATOM 792 C C . VAL A 1 102 ? 13.900 -2.440 -27.417 1.00 87.44 102 VAL A C 1
ATOM 794 O O . VAL A 1 102 ? 13.857 -2.802 -26.245 1.00 87.44 102 VAL A O 1
ATOM 797 N N . ARG A 1 103 ? 14.581 -3.127 -28.340 1.00 86.38 103 ARG A N 1
ATOM 798 C CA . ARG A 1 103 ? 15.390 -4.310 -28.015 1.00 86.38 103 ARG A CA 1
ATOM 799 C C . ARG A 1 103 ? 16.763 -3.943 -27.460 1.00 86.38 103 ARG A C 1
ATOM 801 O O . ARG A 1 103 ? 17.231 -4.652 -26.578 1.00 86.38 103 ARG A O 1
ATOM 808 N N . GLU A 1 104 ? 17.343 -2.847 -27.939 1.00 86.44 104 GLU A N 1
ATOM 809 C CA . GLU A 1 104 ? 18.648 -2.347 -27.490 1.00 86.44 104 GLU A CA 1
ATOM 810 C C . GLU A 1 104 ? 18.599 -1.642 -26.122 1.00 86.44 104 GLU A C 1
ATOM 812 O O . GLU A 1 104 ? 19.638 -1.508 -25.489 1.00 86.44 104 GLU A O 1
ATOM 817 N N . ASP A 1 105 ? 17.421 -1.208 -25.649 1.00 91.06 105 ASP A N 1
ATOM 818 C CA . ASP A 1 105 ? 17.238 -0.572 -24.334 1.00 91.06 105 ASP A CA 1
ATOM 819 C C . ASP A 1 105 ? 16.544 -1.525 -23.329 1.00 91.06 105 ASP A C 1
ATOM 821 O O . ASP A 1 105 ? 15.307 -1.649 -23.318 1.00 91.06 105 ASP A O 1
ATOM 825 N N . PRO A 1 106 ? 17.307 -2.205 -22.444 1.00 91.62 106 PRO A N 1
ATOM 826 C CA . PRO A 1 106 ? 16.749 -3.046 -21.388 1.00 91.62 106 PRO A CA 1
ATOM 827 C C . PRO A 1 106 ? 15.864 -2.276 -20.404 1.00 91.62 106 PRO A C 1
ATOM 829 O O . PRO A 1 106 ? 14.910 -2.848 -19.872 1.00 91.62 106 PRO A O 1
ATOM 832 N N . GLY A 1 107 ? 16.148 -0.990 -20.171 1.00 94.19 107 GLY A N 1
ATOM 833 C CA . GLY A 1 107 ? 15.371 -0.132 -19.281 1.00 94.19 107 GLY A CA 1
ATOM 834 C C . GLY A 1 107 ? 13.948 0.045 -19.797 1.00 94.19 107 GLY A C 1
ATOM 835 O O . GLY A 1 107 ? 12.983 -0.170 -19.058 1.00 94.19 107 GLY A O 1
ATOM 836 N N . ARG A 1 108 ? 13.798 0.307 -21.100 1.00 94.56 108 ARG A N 1
ATOM 837 C CA . ARG A 1 108 ? 12.487 0.393 -21.759 1.00 94.56 108 ARG A CA 1
ATOM 838 C C . ARG A 1 108 ? 11.703 -0.914 -21.686 1.00 94.56 108 ARG A C 1
ATOM 840 O O . ARG A 1 108 ? 10.495 -0.893 -21.439 1.00 94.56 108 ARG A O 1
ATOM 847 N N . GLN A 1 109 ? 12.363 -2.056 -21.887 1.00 95.56 109 GLN A N 1
ATOM 848 C CA . GLN A 1 109 ? 11.708 -3.363 -21.760 1.00 95.56 109 GLN A CA 1
ATOM 849 C C . GLN A 1 109 ? 11.262 -3.639 -20.329 1.00 95.56 109 GLN A C 1
ATOM 851 O O . GLN A 1 109 ? 10.166 -4.159 -20.116 1.00 95.56 109 GLN A O 1
ATOM 856 N N . ASN A 1 110 ? 12.105 -3.309 -19.352 1.00 95.69 110 ASN A N 1
ATOM 857 C CA . ASN A 1 110 ? 11.789 -3.516 -17.951 1.00 95.69 110 ASN A CA 1
ATOM 858 C C . ASN A 1 110 ? 10.602 -2.650 -17.516 1.00 95.69 110 ASN A C 1
ATOM 860 O O . ASN A 1 110 ? 9.651 -3.168 -16.936 1.00 95.69 110 ASN A O 1
ATOM 864 N N . LEU A 1 111 ? 10.594 -1.372 -17.906 1.00 93.94 111 LEU A N 1
ATOM 865 C CA . LEU A 1 111 ? 9.469 -0.471 -17.663 1.00 93.94 111 LEU A CA 1
ATOM 866 C C . LEU A 1 111 ? 8.169 -1.013 -18.272 1.00 93.94 111 LEU A C 1
ATOM 868 O O . LEU A 1 111 ? 7.133 -1.017 -17.616 1.00 93.94 111 LEU A O 1
ATOM 872 N N . HIS A 1 112 ? 8.211 -1.521 -19.508 1.00 95.12 112 HIS A N 1
ATOM 873 C CA . HIS A 1 112 ? 7.037 -2.128 -20.135 1.00 95.12 112 HIS A CA 1
ATOM 874 C C . HIS A 1 112 ? 6.501 -3.327 -19.333 1.00 95.12 112 HIS A C 1
ATOM 876 O O . HIS A 1 112 ? 5.295 -3.421 -19.102 1.00 95.12 112 HIS A O 1
ATOM 882 N N . LYS A 1 113 ? 7.390 -4.213 -18.860 1.00 96.69 113 LYS A N 1
ATOM 883 C CA . LYS A 1 113 ? 7.019 -5.358 -18.011 1.00 96.69 113 LYS A CA 1
ATOM 884 C C . LYS A 1 113 ? 6.401 -4.906 -16.689 1.00 96.69 113 LYS A C 1
ATOM 886 O O . LYS A 1 113 ? 5.377 -5.451 -16.284 1.00 96.69 113 LYS A O 1
ATOM 891 N N . GLU A 1 114 ? 6.993 -3.913 -16.034 1.00 94.50 114 GLU A N 1
ATOM 892 C CA . GLU A 1 114 ? 6.493 -3.376 -14.768 1.00 94.50 114 GLU A CA 1
ATOM 893 C C . GLU A 1 114 ? 5.120 -2.712 -14.932 1.00 94.50 114 GLU A C 1
ATOM 895 O O . GLU A 1 114 ? 4.212 -2.964 -14.141 1.00 94.50 114 GLU A O 1
ATOM 900 N N . LEU A 1 115 ? 4.923 -1.920 -15.988 1.00 94.12 115 LEU A N 1
ATOM 901 C CA . LEU A 1 115 ? 3.634 -1.292 -16.280 1.00 94.12 115 LEU A CA 1
ATOM 902 C C . LEU A 1 115 ? 2.539 -2.334 -16.538 1.00 94.12 115 LEU A C 1
ATOM 904 O O . LEU A 1 115 ? 1.448 -2.221 -15.974 1.00 94.12 115 LEU A O 1
ATOM 908 N N . LEU A 1 116 ? 2.833 -3.376 -17.324 1.00 94.69 116 LEU A N 1
ATOM 909 C CA . LEU A 1 116 ? 1.907 -4.494 -17.535 1.00 94.69 116 LEU A CA 1
ATOM 910 C C . LEU A 1 116 ? 1.602 -5.239 -16.232 1.00 94.69 116 LEU A C 1
ATOM 912 O O . LEU A 1 116 ? 0.452 -5.598 -15.975 1.00 94.69 116 LEU A O 1
ATOM 916 N N . PHE A 1 117 ? 2.609 -5.453 -15.385 1.00 96.88 117 PHE A N 1
ATOM 917 C CA . PHE A 1 117 ? 2.418 -6.064 -14.074 1.00 96.88 117 PHE A CA 1
ATOM 918 C C . PHE A 1 117 ? 1.514 -5.209 -13.176 1.00 96.88 117 PHE A C 1
ATOM 920 O O . PHE A 1 117 ? 0.556 -5.722 -12.600 1.00 96.88 117 PHE A O 1
ATOM 927 N N . ASN A 1 118 ? 1.758 -3.902 -13.099 1.00 93.75 118 ASN A N 1
ATOM 928 C CA . ASN A 1 118 ? 0.943 -2.980 -12.313 1.00 93.75 118 ASN A CA 1
ATOM 929 C C . ASN A 1 118 ? -0.506 -2.943 -12.809 1.00 93.75 118 ASN A C 1
ATOM 931 O O . ASN A 1 118 ? -1.421 -2.999 -11.989 1.00 93.75 118 ASN A O 1
ATOM 935 N N . GLN A 1 119 ? -0.729 -2.951 -14.127 1.00 91.81 119 GLN A N 1
ATOM 936 C CA . GLN A 1 119 ? -2.067 -3.061 -14.710 1.00 91.81 119 GLN A CA 1
ATOM 937 C C . GLN A 1 119 ? -2.742 -4.387 -14.336 1.00 91.81 119 GLN A C 1
ATOM 939 O O . GLN A 1 119 ? -3.893 -4.383 -13.905 1.00 91.81 119 GLN A O 1
ATOM 944 N N . LYS A 1 120 ? -2.018 -5.509 -14.429 1.00 95.00 120 LYS A N 1
ATOM 945 C CA . LYS A 1 120 ? -2.526 -6.841 -14.066 1.00 95.00 120 LYS A CA 1
ATOM 946 C C . LYS A 1 120 ? -2.929 -6.938 -12.591 1.00 95.00 120 LYS A C 1
ATOM 948 O O . LYS A 1 120 ? -3.912 -7.596 -12.274 1.00 95.00 120 LYS A O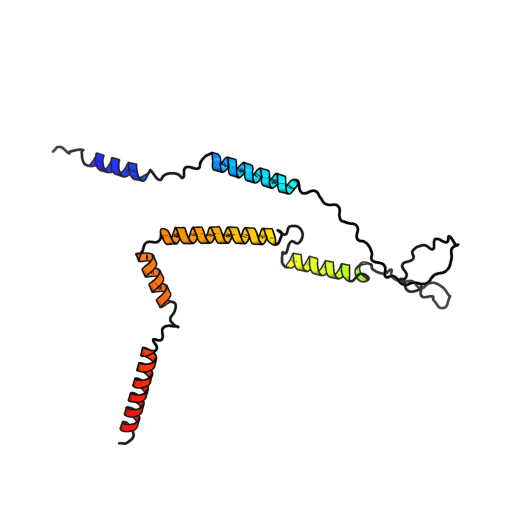 1
ATOM 953 N N . ILE A 1 121 ? -2.178 -6.300 -11.694 1.00 94.44 121 ILE A N 1
ATOM 954 C CA . ILE A 1 121 ? -2.462 -6.281 -10.249 1.00 94.44 121 ILE A CA 1
ATOM 955 C C . ILE A 1 121 ? -3.443 -5.152 -9.869 1.00 94.44 121 ILE A C 1
ATOM 957 O O . ILE A 1 121 ? -3.893 -5.082 -8.729 1.00 94.44 121 ILE A O 1
ATOM 961 N N . GLY A 1 122 ? -3.792 -4.259 -10.801 1.00 89.44 122 GLY A N 1
ATOM 962 C CA . GLY A 1 122 ? -4.657 -3.106 -10.536 1.00 89.44 122 GLY A CA 1
ATOM 963 C C . GLY A 1 122 ? -3.990 -2.001 -9.705 1.00 89.44 122 GLY A C 1
ATOM 964 O O . GLY A 1 122 ? -4.673 -1.191 -9.079 1.00 89.44 122 GLY A O 1
ATOM 965 N N . LYS A 1 123 ? -2.653 -1.943 -9.673 1.00 87.94 123 LYS A N 1
ATOM 966 C CA . LYS A 1 123 ? -1.895 -0.877 -9.004 1.00 87.94 123 LYS A CA 1
ATOM 967 C C . LYS A 1 123 ? -1.807 0.346 -9.916 1.00 87.94 123 LYS A C 1
ATOM 969 O O . LYS A 1 123 ? -1.036 0.365 -10.870 1.00 87.94 123 LYS A O 1
ATOM 974 N N . ASN A 1 124 ? -2.562 1.397 -9.602 1.00 84.62 124 ASN A N 1
ATOM 975 C CA . ASN A 1 124 ? -2.402 2.696 -10.256 1.00 84.62 124 ASN A CA 1
ATOM 976 C C . ASN A 1 124 ? -1.165 3.399 -9.680 1.00 84.62 124 ASN A C 1
ATOM 978 O O . ASN A 1 124 ? -1.123 3.620 -8.477 1.00 84.62 124 ASN A O 1
ATOM 982 N N . VAL A 1 125 ? -0.169 3.733 -10.502 1.00 81.25 125 VAL A N 1
ATOM 983 C CA . VAL A 1 125 ? 1.050 4.461 -10.085 1.00 81.25 125 VAL A CA 1
ATOM 984 C C . VAL A 1 125 ? 0.920 5.982 -10.186 1.00 81.25 125 VAL A C 1
ATOM 986 O O . VAL A 1 125 ? 1.642 6.698 -9.504 1.00 81.25 125 VAL A O 1
ATOM 989 N N . LEU A 1 126 ? -0.023 6.485 -10.986 1.00 77.62 126 LEU A N 1
ATOM 990 C CA . LEU A 1 126 ? -0.157 7.910 -11.291 1.00 77.62 126 LEU A CA 1
ATOM 991 C C . LEU A 1 126 ? -0.972 8.669 -10.233 1.00 77.62 126 LEU A C 1
ATOM 993 O O . LEU A 1 126 ? -0.682 9.822 -9.935 1.00 77.62 126 LEU A O 1
ATOM 997 N N . ASN A 1 127 ? -1.963 8.008 -9.626 1.00 73.25 127 ASN A N 1
ATOM 998 C CA . ASN A 1 127 ? -2.897 8.631 -8.677 1.00 73.25 127 ASN A CA 1
ATOM 999 C C . ASN A 1 127 ? -2.774 8.066 -7.251 1.00 73.25 127 ASN A C 1
ATOM 1001 O O . ASN A 1 127 ? -3.769 7.971 -6.528 1.00 73.25 127 ASN A O 1
ATOM 1005 N N . GLN A 1 128 ? -1.578 7.639 -6.836 1.00 80.69 128 GLN A N 1
ATOM 1006 C CA . GLN A 1 128 ? -1.380 7.138 -5.474 1.00 80.69 128 GLN A CA 1
ATOM 1007 C C . GLN A 1 128 ? -1.451 8.289 -4.470 1.00 80.69 128 GLN A C 1
ATOM 1009 O O . GLN A 1 128 ? -0.762 9.300 -4.607 1.00 80.69 128 GLN A O 1
ATOM 1014 N N . LYS A 1 129 ? -2.260 8.118 -3.419 1.00 84.81 129 LYS A N 1
ATOM 1015 C CA . LYS A 1 129 ? -2.122 8.937 -2.208 1.00 84.81 129 LYS A CA 1
ATOM 1016 C C . LYS A 1 129 ? -0.693 8.777 -1.689 1.00 84.81 129 LYS A C 1
ATOM 1018 O O . LYS A 1 129 ? -0.158 7.666 -1.709 1.00 84.81 129 LYS A O 1
ATOM 1023 N N . THR A 1 130 ? -0.091 9.858 -1.200 1.00 85.31 130 THR A N 1
ATOM 1024 C CA . THR A 1 130 ? 1.239 9.767 -0.582 1.00 85.31 130 THR A CA 1
ATOM 1025 C C . THR A 1 130 ? 1.193 8.827 0.622 1.00 85.31 130 THR A C 1
ATOM 1027 O O . THR A 1 130 ? 0.135 8.617 1.226 1.00 85.31 130 THR A O 1
ATOM 1030 N N . GLU A 1 131 ? 2.337 8.261 1.008 1.00 85.81 131 GLU A N 1
ATOM 1031 C CA . GLU A 1 131 ? 2.403 7.386 2.182 1.00 85.81 131 GLU A CA 1
ATOM 1032 C C . GLU A 1 131 ? 1.847 8.073 3.438 1.00 85.81 131 GLU A C 1
ATOM 1034 O O . GLU A 1 131 ? 1.034 7.484 4.151 1.00 85.81 131 GLU A O 1
ATOM 1039 N N . LEU A 1 132 ? 2.189 9.350 3.640 1.00 91.06 132 LEU A N 1
ATOM 1040 C CA . LEU A 1 132 ? 1.657 10.174 4.723 1.00 91.06 132 LEU A CA 1
ATOM 1041 C C . LEU A 1 132 ? 0.130 10.303 4.654 1.00 91.06 132 LEU A C 1
ATOM 1043 O O . LEU A 1 132 ? -0.545 10.123 5.663 1.00 91.06 132 LEU A O 1
ATOM 1047 N N . GLN A 1 133 ? -0.438 10.580 3.477 1.00 91.12 133 GLN A N 1
ATOM 1048 C CA . GLN A 1 133 ? -1.893 10.670 3.311 1.00 91.12 133 GLN A CA 1
ATOM 1049 C C . GLN A 1 133 ? -2.579 9.347 3.660 1.00 91.12 133 GLN A C 1
ATOM 1051 O O . GLN A 1 133 ? -3.575 9.348 4.381 1.00 91.12 133 GLN A O 1
ATOM 1056 N N . ARG A 1 134 ? -2.019 8.220 3.204 1.00 91.12 134 ARG A N 1
ATOM 1057 C CA . ARG A 1 134 ? -2.510 6.877 3.534 1.00 91.12 134 ARG A CA 1
ATOM 1058 C C . ARG A 1 134 ? -2.411 6.591 5.035 1.00 91.12 134 ARG A C 1
ATOM 1060 O O . ARG A 1 134 ? -3.320 5.990 5.598 1.00 91.12 134 ARG A O 1
ATOM 1067 N N . ALA A 1 135 ? -1.331 7.016 5.691 1.00 92.56 135 ALA A N 1
ATOM 1068 C CA . ALA A 1 135 ? -1.150 6.856 7.132 1.00 92.56 135 ALA A CA 1
ATOM 1069 C C . ALA A 1 135 ? -2.146 7.707 7.936 1.00 92.56 135 ALA A C 1
ATOM 1071 O O . ALA A 1 135 ? -2.757 7.206 8.878 1.00 92.56 135 ALA A O 1
ATOM 1072 N N . LEU A 1 136 ? -2.365 8.962 7.536 1.00 96.06 136 LEU A N 1
ATOM 1073 C CA . LEU A 1 136 ? -3.334 9.853 8.178 1.00 96.06 136 LEU A CA 1
ATOM 1074 C C . LEU A 1 136 ? -4.773 9.363 8.009 1.00 96.06 136 LEU A C 1
ATOM 1076 O O . LEU A 1 136 ? -5.550 9.437 8.956 1.00 96.06 136 LEU A O 1
ATOM 1080 N N . GLU A 1 137 ? -5.133 8.858 6.830 1.00 93.75 137 GLU A N 1
ATOM 1081 C CA . GLU A 1 137 ? -6.439 8.238 6.586 1.00 93.75 137 GLU A CA 1
ATOM 1082 C C . GLU A 1 137 ? -6.635 7.016 7.488 1.00 93.75 137 GLU A C 1
ATOM 1084 O O . GLU A 1 137 ? -7.576 6.994 8.274 1.00 93.75 137 GLU A O 1
ATOM 1089 N N . ARG A 1 138 ? -5.663 6.093 7.520 1.00 94.50 138 ARG A N 1
ATOM 1090 C CA . ARG A 1 138 ? -5.683 4.946 8.445 1.00 94.50 138 ARG A CA 1
ATOM 1091 C C . ARG A 1 138 ? -5.805 5.364 9.910 1.00 94.50 138 ARG A C 1
ATOM 1093 O O . ARG A 1 138 ? -6.524 4.726 10.671 1.00 94.50 138 ARG A O 1
ATOM 1100 N N . HIS A 1 139 ? -5.106 6.420 10.326 1.00 95.88 139 HIS A N 1
ATOM 1101 C CA . HIS A 1 139 ? -5.206 6.937 11.689 1.00 95.88 139 HIS A CA 1
ATOM 1102 C C . HIS A 1 139 ? -6.615 7.465 11.995 1.00 95.88 139 HIS A C 1
ATOM 1104 O O . HIS A 1 139 ? -7.165 7.160 13.053 1.00 95.88 139 HIS A O 1
ATOM 1110 N N . LYS A 1 140 ? -7.220 8.222 11.070 1.00 97.00 140 LYS A N 1
ATOM 1111 C CA . LYS A 1 140 ? -8.597 8.719 11.208 1.00 97.00 140 LYS A CA 1
ATOM 1112 C C . LYS A 1 140 ? -9.605 7.575 11.277 1.00 97.00 140 LYS A C 1
ATOM 1114 O O . LYS A 1 140 ? -10.448 7.586 12.170 1.00 97.00 140 LYS A O 1
ATOM 1119 N N . ASP A 1 141 ? -9.471 6.580 10.407 1.00 94.75 141 ASP A N 1
ATOM 1120 C CA . ASP A 1 141 ? -10.346 5.407 10.381 1.00 94.75 141 ASP A CA 1
ATOM 1121 C C . ASP A 1 141 ? -10.252 4.613 11.689 1.00 94.75 141 ASP A C 1
ATOM 1123 O O . ASP A 1 141 ? -11.269 4.246 12.278 1.00 94.75 141 ASP A O 1
ATOM 1127 N N . ASN A 1 142 ? -9.037 4.407 12.205 1.00 95.12 142 ASN A N 1
ATOM 1128 C CA . ASN A 1 142 ? -8.820 3.735 13.485 1.00 95.12 142 ASN A CA 1
ATOM 1129 C C . ASN A 1 142 ? -9.418 4.515 14.661 1.00 95.12 142 ASN A C 1
ATOM 1131 O O . ASN A 1 142 ? -10.016 3.916 15.557 1.00 95.12 142 ASN A O 1
ATOM 1135 N N . LEU A 1 143 ? -9.279 5.843 14.664 1.00 96.56 143 LEU A N 1
ATOM 1136 C CA . LEU A 1 143 ? -9.869 6.691 15.696 1.00 96.56 143 LEU A CA 1
ATOM 1137 C C . LEU A 1 143 ? -11.400 6.620 15.661 1.00 96.56 143 LEU A C 1
ATOM 1139 O O . LEU A 1 143 ? -12.018 6.411 16.703 1.00 96.56 143 LEU A O 1
ATOM 1143 N N . ALA A 1 144 ? -12.000 6.732 14.473 1.00 94.44 144 ALA A N 1
ATOM 1144 C CA . ALA A 1 144 ? -13.444 6.620 14.288 1.00 94.44 144 ALA A CA 1
ATOM 1145 C C . ALA A 1 144 ? -13.960 5.240 14.722 1.00 94.44 144 ALA A C 1
ATOM 1147 O O . ALA A 1 144 ? -14.940 5.148 15.460 1.00 94.44 144 ALA A O 1
ATOM 1148 N N . LYS A 1 145 ? -13.254 4.165 14.350 1.00 95.12 145 LYS A N 1
ATOM 1149 C CA . LYS A 1 145 ? -13.574 2.799 14.779 1.00 95.12 145 LYS A CA 1
ATOM 1150 C C . LYS A 1 145 ? -13.535 2.657 16.301 1.00 95.12 145 LYS A C 1
ATOM 1152 O O . LYS A 1 145 ? -14.475 2.120 16.876 1.00 95.12 145 LYS A O 1
ATOM 1157 N N . LYS A 1 146 ? -12.494 3.178 16.958 1.00 93.69 146 LYS A N 1
ATOM 1158 C CA . LYS A 1 146 ? -12.366 3.142 18.424 1.00 93.69 146 LYS A CA 1
ATOM 1159 C C . LYS A 1 146 ? -13.477 3.936 19.117 1.00 93.69 146 LYS A C 1
ATOM 1161 O O . LYS A 1 146 ? -14.002 3.501 20.137 1.00 93.69 146 LYS A O 1
ATOM 1166 N N . GLN A 1 147 ? -13.851 5.095 18.575 1.00 92.06 147 GLN A N 1
ATOM 1167 C CA . GLN A 1 147 ? -14.969 5.889 19.095 1.00 92.06 147 GLN A CA 1
ATOM 1168 C C . GLN A 1 147 ? -16.301 5.145 18.957 1.00 92.06 147 GLN A C 1
ATOM 1170 O O . GLN A 1 147 ? -17.077 5.111 19.911 1.00 92.06 147 GLN A O 1
ATOM 1175 N N . LEU A 1 148 ? -16.539 4.512 17.805 1.00 91.62 148 LEU A N 1
ATOM 1176 C CA . LEU A 1 148 ? -17.732 3.706 17.565 1.00 91.62 148 LEU A CA 1
ATOM 1177 C C . LEU A 1 148 ? -17.798 2.507 18.519 1.00 91.62 148 LEU A C 1
ATOM 1179 O O . LEU A 1 148 ? -18.833 2.280 19.136 1.00 91.62 148 LEU A O 1
ATOM 1183 N N . GLU A 1 149 ? -16.690 1.786 18.690 1.00 89.12 149 GLU A N 1
ATOM 1184 C CA . GLU A 1 149 ? -16.585 0.660 19.621 1.00 89.12 149 GLU A CA 1
ATOM 1185 C C . GLU A 1 149 ? -16.857 1.089 21.067 1.00 89.12 149 GLU A C 1
ATOM 1187 O O . GLU A 1 149 ? -17.667 0.461 21.741 1.00 89.12 149 GLU A O 1
ATOM 1192 N N . ASN A 1 150 ? -16.273 2.200 21.526 1.00 87.50 150 ASN A N 1
ATOM 1193 C CA . ASN A 1 150 ? -16.533 2.737 22.864 1.00 87.50 150 ASN A CA 1
ATOM 1194 C C . ASN A 1 150 ? -18.002 3.133 23.057 1.00 87.50 150 ASN A C 1
ATOM 1196 O O . ASN A 1 150 ? -18.581 2.880 24.110 1.00 87.50 150 ASN A O 1
ATOM 1200 N N . HIS A 1 151 ? -18.614 3.756 22.050 1.00 86.44 151 HIS A N 1
ATOM 1201 C CA . HIS A 1 151 ? -20.014 4.161 22.104 1.00 86.44 151 HIS A CA 1
ATOM 1202 C C . HIS A 1 151 ? -20.959 2.950 22.112 1.00 86.44 151 HIS A C 1
ATOM 1204 O O . HIS A 1 151 ? -21.936 2.946 22.859 1.00 86.44 151 HIS A O 1
ATOM 1210 N N . ILE A 1 152 ? -20.650 1.905 21.338 1.00 84.69 152 ILE A N 1
ATOM 1211 C CA . ILE A 1 152 ? -21.363 0.626 21.404 1.00 84.69 152 ILE A CA 1
ATOM 1212 C C . ILE A 1 152 ? -21.166 0.012 22.794 1.00 84.69 152 ILE A C 1
ATOM 1214 O O . ILE A 1 152 ? -22.147 -0.241 23.477 1.00 84.69 152 ILE A O 1
ATOM 1218 N N . ALA A 1 153 ? -19.934 -0.126 23.285 1.00 81.19 153 ALA A N 1
ATOM 1219 C CA . ALA A 1 153 ? -19.642 -0.711 24.596 1.00 81.19 153 ALA A CA 1
ATOM 1220 C C . ALA A 1 153 ? -20.279 0.049 25.778 1.00 81.19 153 ALA A C 1
ATOM 1222 O O . ALA A 1 153 ? -20.592 -0.561 26.805 1.00 81.19 153 ALA A O 1
ATOM 1223 N N . ALA A 1 154 ? -20.477 1.363 25.648 1.00 81.56 154 ALA A N 1
ATOM 1224 C CA . ALA A 1 154 ? -21.203 2.175 26.622 1.00 81.56 154 ALA A CA 1
ATOM 1225 C C . ALA A 1 154 ? -22.719 1.925 26.587 1.00 81.56 154 ALA A C 1
ATOM 1227 O O . ALA A 1 154 ? -23.369 1.993 27.625 1.00 81.56 154 ALA A O 1
ATOM 1228 N N . LYS A 1 155 ? -23.274 1.631 25.406 1.00 80.81 155 LYS A N 1
ATOM 1229 C CA . LYS A 1 155 ? -24.705 1.361 25.196 1.00 80.81 155 LYS A CA 1
ATOM 1230 C C . LYS A 1 155 ? -25.093 -0.104 25.383 1.00 80.81 155 LYS A C 1
ATOM 1232 O O . LYS A 1 155 ? -26.271 -0.376 25.579 1.00 80.81 155 LYS A O 1
ATOM 1237 N N . VAL A 1 156 ? -24.132 -1.026 25.322 1.00 77.81 156 VAL A N 1
ATOM 1238 C CA . VAL A 1 156 ? -24.361 -2.459 25.539 1.00 77.81 156 VAL A CA 1
ATOM 1239 C C . VAL A 1 156 ? -24.801 -2.678 26.996 1.00 77.81 156 VAL A C 1
ATOM 1241 O O . VAL A 1 156 ? -24.027 -2.361 27.911 1.00 77.81 156 VAL A O 1
ATOM 1244 N N . PRO A 1 157 ? -26.011 -3.225 27.226 1.00 79.81 157 PRO A N 1
ATOM 1245 C CA . PRO A 1 157 ? -26.502 -3.599 28.546 1.00 79.81 157 PRO A CA 1
ATOM 1246 C C . PRO A 1 157 ? -25.529 -4.534 29.269 1.00 79.81 157 PRO A C 1
ATOM 1248 O O . PRO A 1 157 ? -24.887 -5.386 28.656 1.00 79.81 157 PRO A O 1
ATOM 1251 N N . GLU A 1 158 ? -25.450 -4.426 30.593 1.00 80.44 158 GLU A N 1
ATOM 1252 C CA . GLU A 1 158 ? -24.559 -5.255 31.419 1.00 80.44 158 GLU A CA 1
ATOM 1253 C C . GLU A 1 158 ? -24.756 -6.762 31.170 1.00 80.44 158 GLU A C 1
ATOM 1255 O O . GLU A 1 158 ? -23.786 -7.509 31.045 1.00 80.44 158 GLU A O 1
ATOM 1260 N N . LEU A 1 159 ? -26.009 -7.193 30.988 1.00 81.88 159 LEU A N 1
ATOM 1261 C CA . LEU A 1 159 ? -26.358 -8.579 30.679 1.00 81.88 159 LEU A CA 1
ATOM 1262 C C . LEU A 1 159 ? -25.737 -9.072 29.363 1.00 81.88 159 LEU A C 1
ATOM 1264 O O . LEU A 1 159 ? -25.216 -10.184 29.311 1.00 81.88 159 LEU A O 1
ATOM 1268 N N . GLU A 1 160 ? -25.754 -8.256 28.308 1.00 82.69 160 GLU A N 1
ATOM 1269 C CA . GLU A 1 160 ? -25.149 -8.619 27.022 1.00 82.69 160 GLU A CA 1
ATOM 1270 C C . GLU A 1 160 ? -23.630 -8.783 27.143 1.00 82.69 160 GLU A C 1
ATOM 1272 O O . GLU A 1 160 ? -23.068 -9.696 26.537 1.00 82.69 160 GLU A O 1
ATOM 1277 N N . LYS A 1 161 ? -22.967 -7.977 27.987 1.00 83.56 161 LYS A N 1
ATOM 1278 C CA . LYS A 1 161 ? -21.531 -8.139 28.284 1.00 83.56 161 LYS A CA 1
ATOM 1279 C C . LYS A 1 161 ? -21.253 -9.482 28.949 1.00 83.56 161 LYS A C 1
ATOM 1281 O O . LYS A 1 161 ? -20.360 -10.202 28.515 1.00 83.56 161 LYS A O 1
ATOM 1286 N N . VAL A 1 162 ? -22.052 -9.852 29.951 1.00 85.25 162 VAL A N 1
AT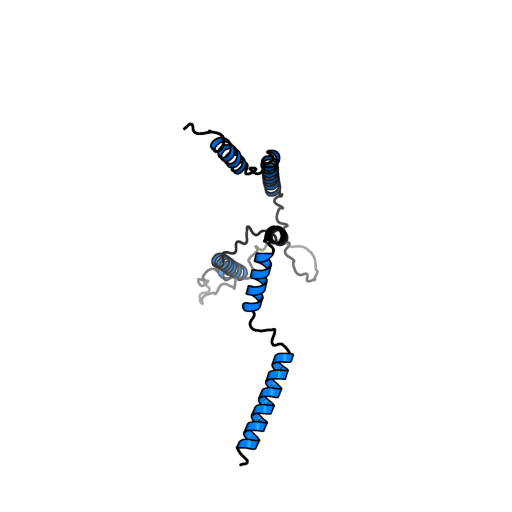OM 1287 C CA . VAL A 1 162 ? -21.916 -11.134 30.662 1.00 85.25 162 VAL A CA 1
ATOM 1288 C C . VAL A 1 162 ? -22.175 -12.319 29.728 1.00 85.25 162 VAL A C 1
ATOM 1290 O O . VAL A 1 162 ? -21.447 -13.313 29.782 1.00 85.25 162 VAL A O 1
ATOM 1293 N N . ILE A 1 163 ? -23.175 -12.222 28.847 1.00 89.44 163 ILE A N 1
ATOM 1294 C CA . ILE A 1 163 ? -23.458 -13.250 27.837 1.00 89.44 163 ILE A CA 1
ATOM 1295 C C . ILE A 1 163 ? -22.283 -13.374 26.862 1.00 89.44 163 ILE A C 1
ATOM 1297 O O . ILE A 1 163 ? -21.815 -14.489 26.636 1.00 89.44 163 ILE A O 1
ATOM 1301 N N . ALA A 1 164 ? -21.766 -12.261 26.335 1.00 86.12 164 ALA A N 1
ATOM 1302 C CA . ALA A 1 164 ? -20.623 -12.254 25.423 1.00 86.12 164 ALA A CA 1
ATOM 1303 C C . ALA A 1 164 ? -19.349 -12.816 26.080 1.00 86.12 164 ALA A C 1
ATOM 1305 O O . ALA A 1 164 ? -18.653 -13.635 25.480 1.00 86.12 164 ALA A O 1
ATOM 1306 N N . ASP A 1 165 ? -19.072 -12.449 27.333 1.00 85.19 165 ASP A N 1
ATOM 1307 C CA . ASP A 1 165 ? -17.946 -12.982 28.102 1.00 85.19 165 ASP A CA 1
ATOM 1308 C C . ASP A 1 165 ? -18.091 -14.484 28.355 1.00 85.19 165 ASP A C 1
ATOM 1310 O O . ASP A 1 165 ? -17.120 -15.235 28.221 1.00 85.19 165 ASP A O 1
ATOM 1314 N N . ARG A 1 166 ? -19.302 -14.951 28.679 1.00 88.62 166 ARG A N 1
ATOM 1315 C CA . ARG A 1 166 ? -19.587 -16.381 28.835 1.00 88.62 166 ARG A CA 1
ATOM 1316 C C . ARG A 1 166 ? -19.413 -17.126 27.512 1.00 88.62 166 ARG A C 1
ATOM 1318 O O . ARG A 1 166 ? -18.782 -18.179 27.511 1.00 88.62 166 ARG A O 1
ATOM 1325 N N . ALA A 1 167 ? -19.895 -16.577 26.397 1.00 86.56 167 ALA A N 1
ATOM 1326 C CA . ALA A 1 167 ? -19.710 -17.159 25.067 1.00 86.56 167 ALA A CA 1
ATOM 1327 C C . ALA A 1 167 ? -18.220 -17.250 24.696 1.00 86.56 167 ALA A C 1
ATOM 1329 O O . ALA A 1 167 ? -17.753 -18.308 24.291 1.00 86.56 167 ALA A O 1
ATOM 1330 N N . LYS A 1 168 ? -17.441 -16.189 24.936 1.00 86.19 168 LYS A N 1
ATOM 1331 C CA . LYS A 1 168 ? -15.992 -16.146 24.681 1.00 86.19 168 LYS A CA 1
ATOM 1332 C C . LYS A 1 168 ? -15.194 -17.129 25.541 1.00 86.19 168 LYS A C 1
ATOM 1334 O O . LYS A 1 168 ? -14.147 -17.609 25.108 1.00 86.19 168 LYS A O 1
ATOM 1339 N N . ARG A 1 169 ? -15.647 -17.410 26.768 1.00 84.19 169 ARG A N 1
ATOM 1340 C CA . ARG A 1 169 ? -15.070 -18.468 27.618 1.00 84.19 169 ARG A CA 1
ATOM 1341 C C . ARG A 1 169 ? -15.367 -19.858 27.056 1.00 84.19 169 ARG A C 1
ATOM 1343 O O . ARG A 1 169 ? -14.490 -20.705 27.100 1.00 84.19 169 ARG A O 1
ATOM 1350 N N . LEU A 1 170 ? -16.562 -20.070 26.504 1.00 81.38 170 LEU A N 1
ATOM 1351 C CA . LEU A 1 170 ? -16.952 -21.336 25.874 1.00 81.38 170 LEU A CA 1
ATOM 1352 C C . LEU A 1 170 ? -16.273 -21.558 24.506 1.00 81.38 170 LEU A C 1
ATOM 1354 O O . LEU A 1 170 ? -15.950 -22.691 24.174 1.00 81.38 170 LEU A O 1
ATOM 1358 N N . GLU A 1 171 ? -16.014 -20.495 23.734 1.00 81.19 171 GLU A N 1
ATOM 1359 C CA . GLU A 1 171 ? -15.331 -20.547 22.423 1.00 81.19 171 GLU A CA 1
ATOM 1360 C C . GLU A 1 171 ? -13.818 -20.814 22.538 1.00 81.19 171 GLU A C 1
ATOM 1362 O O . GLU A 1 171 ? -13.169 -21.189 21.565 1.00 81.19 171 GLU A O 1
ATOM 1367 N N . LYS A 1 172 ? -13.238 -20.644 23.733 1.00 72.38 172 LYS A N 1
ATOM 1368 C CA . LYS A 1 172 ? -11.838 -20.973 24.032 1.00 72.38 172 LYS A CA 1
ATOM 1369 C C . LYS A 1 172 ? -11.760 -22.259 24.869 1.00 72.38 172 LYS A C 1
ATOM 1371 O O . LYS A 1 172 ? -11.497 -22.157 26.067 1.00 72.38 172 LYS A O 1
ATOM 1376 N N . PRO A 1 173 ? -11.954 -23.455 24.283 1.00 57.97 173 PRO A N 1
ATOM 1377 C CA . PRO A 1 173 ? -11.799 -24.712 25.016 1.00 57.97 173 PRO A CA 1
ATOM 1378 C C . PRO A 1 173 ? -10.356 -24.965 25.494 1.00 57.97 173 PRO A C 1
ATOM 1380 O O . PRO A 1 173 ? -10.158 -25.754 26.408 1.00 57.97 173 PRO A O 1
ATOM 1383 N N . ASP A 1 174 ? -9.361 -24.240 24.972 1.00 56.31 174 ASP A N 1
ATOM 1384 C CA . ASP A 1 174 ? -7.950 -24.456 25.299 1.00 56.31 174 ASP A CA 1
ATOM 1385 C C . ASP A 1 174 ? -7.336 -23.209 25.952 1.00 56.31 174 ASP A C 1
ATOM 1387 O O . ASP A 1 174 ? -6.969 -22.263 25.249 1.00 56.31 174 ASP A O 1
ATOM 1391 N N . LYS A 1 175 ? -7.254 -23.187 27.294 1.00 53.19 175 LYS A N 1
ATOM 1392 C CA . LYS A 1 175 ? -6.223 -22.480 28.111 1.00 53.19 175 LYS A CA 1
ATOM 1393 C C . LYS A 1 175 ? -6.513 -22.428 29.610 1.00 53.19 175 LYS A C 1
ATOM 1395 O O . LYS A 1 175 ? -5.647 -21.987 30.358 1.00 53.19 175 LYS A O 1
ATOM 1400 N N . VAL A 1 176 ? -7.678 -22.887 30.056 1.00 54.00 176 VAL A N 1
ATOM 1401 C CA . VAL A 1 176 ? -7.916 -23.180 31.475 1.00 54.00 176 VAL A CA 1
ATOM 1402 C C . VAL A 1 176 ? -8.009 -24.691 31.634 1.00 54.00 176 VAL A C 1
ATOM 1404 O O . VAL A 1 176 ? -9.016 -25.229 32.070 1.00 54.00 176 VAL A O 1
ATOM 1407 N N . GLU A 1 177 ? -6.948 -25.404 31.258 1.00 51.53 177 GLU A N 1
ATOM 1408 C CA . GLU A 1 177 ? -6.638 -26.582 32.057 1.00 51.53 177 GLU A CA 1
ATOM 1409 C C . GLU A 1 177 ? -6.217 -26.001 33.409 1.00 51.53 177 GLU A C 1
ATOM 1411 O O . GLU A 1 177 ? -5.114 -25.461 33.522 1.00 51.53 177 GLU A O 1
ATOM 1416 N N . ASN A 1 178 ? -7.119 -25.994 34.396 1.00 50.34 178 ASN A N 1
ATOM 1417 C CA . ASN A 1 178 ? -6.715 -25.698 35.763 1.00 50.34 178 ASN A CA 1
ATOM 1418 C C . ASN A 1 178 ? -5.527 -26.615 36.060 1.00 50.34 178 ASN A C 1
ATOM 1420 O O . ASN A 1 178 ? -5.615 -27.830 35.877 1.00 50.34 178 ASN A O 1
ATOM 1424 N N . GLU A 1 179 ? -4.404 -26.053 36.492 1.00 57.72 179 GLU A N 1
ATOM 1425 C CA . GLU A 1 179 ? -3.252 -26.851 36.925 1.00 57.72 179 GLU A CA 1
ATOM 1426 C C . GLU A 1 179 ? -3.677 -27.869 38.006 1.00 57.72 179 GLU A C 1
ATOM 1428 O O . GLU A 1 179 ? -3.160 -28.980 38.063 1.00 57.72 179 GLU A O 1
ATOM 1433 N N . GLU A 1 180 ? -4.721 -27.545 38.774 1.00 57.00 180 GLU A N 1
ATOM 1434 C CA . GLU A 1 180 ? -5.398 -28.443 39.712 1.00 57.00 180 GLU A CA 1
ATOM 1435 C C . GLU A 1 180 ? -6.057 -29.652 39.017 1.00 57.00 180 GLU A C 1
ATOM 1437 O O . GLU A 1 180 ? -5.856 -30.780 39.459 1.00 57.00 180 GLU A O 1
ATOM 1442 N N . ASP A 1 181 ? -6.736 -29.472 37.877 1.00 58.66 181 ASP A N 1
ATOM 1443 C CA . ASP A 1 181 ? -7.351 -30.567 37.105 1.00 58.66 181 ASP A CA 1
ATOM 1444 C C . ASP A 1 181 ? -6.294 -31.488 36.465 1.00 58.66 181 ASP A C 1
ATOM 1446 O O . ASP A 1 181 ? -6.515 -32.695 36.317 1.00 58.66 181 ASP A O 1
ATOM 1450 N N . LYS A 1 182 ? -5.106 -30.959 36.128 1.00 61.50 182 LYS A N 1
ATOM 1451 C CA . LYS A 1 182 ? -3.960 -31.771 35.672 1.00 61.50 182 LYS A CA 1
ATOM 1452 C C . LYS A 1 182 ? -3.369 -32.607 36.801 1.00 61.50 182 LYS A C 1
ATOM 1454 O O . LYS A 1 182 ? -3.039 -33.778 36.593 1.00 61.50 182 LYS A O 1
ATOM 1459 N N . VAL A 1 183 ? -3.229 -32.014 37.988 1.00 63.09 183 VAL A N 1
ATOM 1460 C CA . VAL A 1 183 ? -2.736 -32.699 39.191 1.00 63.09 183 VAL A CA 1
ATOM 1461 C C . VAL A 1 183 ? -3.718 -33.797 39.611 1.00 63.09 183 VAL A C 1
ATOM 1463 O O . VAL A 1 183 ? -3.293 -34.937 39.814 1.00 63.09 183 VAL A O 1
ATOM 1466 N N . ILE A 1 184 ? -5.022 -33.502 39.611 1.00 67.56 184 ILE A N 1
ATOM 1467 C CA . ILE A 1 184 ? -6.097 -34.463 39.900 1.00 67.56 184 ILE A CA 1
ATOM 1468 C C . ILE A 1 184 ? -6.090 -35.618 38.884 1.00 67.56 184 ILE A C 1
ATOM 1470 O O . ILE A 1 184 ? -6.139 -36.788 39.272 1.00 67.56 184 ILE A O 1
ATOM 1474 N N . ASN A 1 185 ? -5.945 -35.333 37.584 1.00 77.62 185 ASN A N 1
ATOM 1475 C CA . ASN A 1 185 ? -5.846 -36.381 36.561 1.00 77.62 185 ASN A CA 1
ATOM 1476 C C . ASN A 1 185 ? -4.616 -37.284 36.747 1.00 77.62 185 ASN A C 1
ATOM 1478 O O . ASN A 1 185 ? -4.692 -38.496 36.526 1.00 77.62 185 ASN A O 1
ATOM 1482 N N . LYS A 1 186 ? -3.479 -36.722 37.173 1.00 82.00 186 LYS A N 1
ATOM 1483 C CA . LYS A 1 186 ? -2.241 -37.481 37.390 1.00 82.00 186 LYS A CA 1
ATOM 1484 C C . LYS A 1 186 ? -2.348 -38.429 38.587 1.00 82.00 186 LYS A C 1
ATOM 1486 O O . LYS A 1 186 ? -1.932 -39.584 38.472 1.00 82.00 186 LYS A O 1
ATOM 1491 N N . GLU A 1 187 ? -2.911 -37.980 39.709 1.00 82.38 187 GLU A N 1
ATOM 1492 C CA . GLU A 1 187 ? -3.149 -38.843 40.875 1.00 82.38 187 GLU A CA 1
ATOM 1493 C C . GLU A 1 187 ? -4.158 -39.948 40.570 1.00 82.38 187 GLU A C 1
ATOM 1495 O O . GLU A 1 187 ? -3.918 -41.109 40.909 1.00 82.38 187 GLU A O 1
ATOM 1500 N N . PHE A 1 188 ? -5.242 -39.625 39.861 1.00 83.19 188 PHE A N 1
ATOM 1501 C CA . PHE A 1 188 ? -6.244 -40.613 39.467 1.00 83.19 188 PHE A CA 1
ATOM 1502 C C . PHE A 1 188 ? -5.648 -41.702 38.565 1.00 83.19 188 PHE A C 1
ATOM 1504 O O . PHE A 1 188 ? -5.895 -42.897 38.764 1.00 83.19 188 PHE A O 1
ATOM 1511 N N . LEU A 1 189 ? -4.799 -41.315 37.609 1.00 84.38 189 LEU A N 1
ATOM 1512 C CA . LEU A 1 189 ? -4.101 -42.261 36.744 1.00 84.38 189 LEU A CA 1
ATOM 1513 C C . LEU A 1 189 ? -3.150 -43.162 37.548 1.00 84.38 189 LEU A C 1
ATOM 1515 O O . LEU A 1 189 ? -3.138 -44.376 37.340 1.00 84.38 189 LEU A O 1
ATOM 1519 N N . GLN A 1 190 ? -2.416 -42.607 38.520 1.00 87.25 190 GLN A N 1
ATOM 1520 C CA . GLN A 1 190 ? -1.556 -43.385 39.419 1.00 87.25 190 GLN A CA 1
ATOM 1521 C C . GLN A 1 190 ? -2.350 -44.341 40.317 1.00 87.25 190 GLN A C 1
ATOM 1523 O O . GLN A 1 190 ? -1.956 -45.498 40.467 1.00 87.25 190 GLN A O 1
ATOM 1528 N N . ALA A 1 191 ? -3.469 -43.896 40.893 1.00 87.25 191 ALA A N 1
ATOM 1529 C CA . ALA A 1 191 ? -4.350 -44.735 41.701 1.00 87.25 191 ALA A CA 1
ATOM 1530 C C . ALA A 1 191 ? -4.905 -45.903 40.874 1.00 87.25 191 ALA A C 1
ATOM 1532 O O . ALA A 1 191 ? -4.879 -47.052 41.317 1.00 87.25 191 ALA A O 1
ATOM 1533 N N . ARG A 1 192 ? -5.310 -45.637 39.627 1.00 84.31 192 ARG A N 1
ATOM 1534 C CA . ARG A 1 192 ? -5.773 -46.664 38.689 1.00 84.31 192 ARG A CA 1
ATOM 1535 C C . ARG A 1 192 ? -4.671 -47.656 38.317 1.00 84.31 192 ARG A C 1
ATOM 1537 O O . ARG A 1 192 ? -4.942 -48.852 38.261 1.00 84.31 192 ARG A O 1
ATOM 1544 N N . MET A 1 193 ? -3.443 -47.195 38.074 1.00 84.31 193 MET A N 1
ATOM 1545 C CA . MET A 1 193 ? -2.310 -48.089 37.799 1.00 84.31 193 MET A CA 1
ATOM 1546 C C . MET A 1 193 ? -1.987 -48.983 38.997 1.00 84.31 193 MET A C 1
ATOM 1548 O O . MET A 1 193 ? -1.815 -50.186 38.820 1.00 84.31 193 MET A O 1
ATOM 1552 N N . LYS A 1 194 ? -1.972 -48.423 40.213 1.00 85.12 194 LYS A N 1
ATOM 1553 C CA . LYS A 1 194 ? -1.770 -49.191 41.451 1.00 85.12 194 LYS A CA 1
ATOM 1554 C C . LYS A 1 194 ? -2.871 -50.234 41.648 1.00 85.12 194 LYS A C 1
ATOM 1556 O O . LYS A 1 194 ? -2.562 -51.384 41.932 1.00 85.12 194 LYS A O 1
ATOM 1561 N N . LEU A 1 195 ? -4.131 -49.862 41.414 1.00 81.94 195 LEU A N 1
ATOM 1562 C CA . LEU A 1 195 ? -5.268 -50.778 41.524 1.00 81.94 195 LEU A CA 1
ATOM 1563 C C . LEU A 1 195 ? -5.224 -51.904 40.480 1.00 81.94 195 LEU A C 1
ATOM 1565 O O . LEU A 1 195 ? -5.602 -53.037 40.773 1.00 81.94 195 LEU A O 1
ATOM 1569 N N . LYS A 1 196 ? -4.766 -51.613 39.257 1.00 79.44 196 LYS A N 1
ATOM 1570 C CA . LYS A 1 196 ? -4.532 -52.648 38.241 1.00 79.44 196 LYS A CA 1
ATOM 1571 C C . LYS A 1 196 ? -3.402 -53.589 38.648 1.00 79.44 196 LYS A C 1
ATOM 1573 O O . LYS A 1 196 ? -3.597 -54.796 38.612 1.00 79.44 196 LYS A O 1
ATOM 1578 N N . ALA A 1 197 ? -2.272 -53.047 39.103 1.00 79.38 197 ALA A N 1
ATOM 1579 C CA . ALA A 1 197 ? -1.125 -53.844 39.530 1.00 79.38 197 ALA A CA 1
ATOM 1580 C C . ALA A 1 197 ? -1.488 -54.825 40.656 1.00 79.38 197 ALA A C 1
ATOM 1582 O O . ALA A 1 197 ? -1.081 -55.979 40.617 1.00 79.38 197 ALA A O 1
ATOM 1583 N N . THR A 1 198 ? -2.302 -54.406 41.629 1.00 71.75 198 THR A N 1
ATOM 1584 C CA . THR A 1 198 ? -2.730 -55.292 42.724 1.00 71.75 198 THR A CA 1
ATOM 1585 C C . THR A 1 198 ? -3.766 -56.335 42.312 1.00 71.75 198 THR A C 1
ATOM 1587 O O . THR A 1 198 ? -3.847 -57.377 42.952 1.00 71.75 198 THR A O 1
ATOM 1590 N N . ASN A 1 199 ? -4.573 -56.070 41.280 1.00 68.56 199 ASN A N 1
ATOM 1591 C CA . ASN A 1 199 ? -5.561 -57.036 40.789 1.00 68.56 199 ASN A CA 1
ATOM 1592 C C . ASN A 1 199 ? -4.947 -58.116 39.888 1.00 68.56 199 ASN A C 1
ATOM 1594 O O . ASN A 1 199 ? -5.513 -59.197 39.803 1.00 68.56 199 ASN A O 1
ATOM 1598 N N . GLU A 1 200 ? -3.809 -57.849 39.241 1.00 64.12 200 GLU A N 1
ATOM 1599 C CA . GLU A 1 200 ? -3.090 -58.838 38.416 1.00 64.12 200 GLU A CA 1
ATOM 1600 C C . GLU A 1 200 ? -2.068 -59.677 39.212 1.00 64.12 200 GLU A C 1
ATOM 1602 O O . GLU A 1 200 ? -1.466 -60.600 38.673 1.00 64.12 200 GLU A O 1
ATOM 1607 N N . LEU A 1 201 ? -1.883 -59.380 40.504 1.00 60.00 201 LEU A N 1
ATOM 1608 C CA . LEU A 1 201 ? -0.997 -60.098 41.437 1.00 60.00 201 LEU A CA 1
ATOM 1609 C C . LEU A 1 201 ? -1.736 -61.133 42.312 1.00 60.00 201 LEU A C 1
ATOM 1611 O O . LEU A 1 201 ? -1.199 -61.574 43.329 1.00 60.00 201 LEU A O 1
ATOM 1615 N N . LYS A 1 202 ? -2.962 -61.508 41.941 1.00 47.53 202 LYS A N 1
ATOM 1616 C CA . LYS A 1 202 ? -3.804 -62.474 42.656 1.00 47.53 202 LYS A CA 1
ATOM 1617 C C . LYS A 1 202 ? -4.218 -63.609 41.732 1.00 47.53 202 LYS A C 1
ATOM 1619 O O . LYS A 1 202 ? -4.264 -64.752 42.232 1.00 47.53 202 LYS A O 1
#

pLDDT: mean 71.12, std 18.93, range [33.12, 97.0]

Secondary structure (DSSP, 8-state):
----THHHHHHHHHHHGGG--------HHHHHHHHHHHHHHHHHHHT------------PPP-----------------TTSPPPPBPTTSPBPP-PPP-HHHH-HHHHHHHHHHHHHHHHT--SSSPPPHHHHHHHHHHHHHHHHHHHHHHHHHS-HHHHHHHHHHHHHH--SS---HHHHHHHHHHHHHHHHHHHHHTT-

InterPro domains:
  IPR009533 FAM107 [PF06625] (90-196)
  IPR009533 FAM107 [PTHR16768] (60-200)

Radius of gyration: 42.35 Å; chains: 1; bounding box: 122×88×96 Å

Sequence (202 aa):
MPDSPEKEVQVVRDIKDLTNVEQPFIRNNTIEELKLKLENKEILVRQRPNTPTSPVTPTTPTTPTGKDPLGDDQDDMIPETRAPPLLTDDGLIAPRKPANPVREDPGRQNLHKELLFNQKIGKNVLNQKTELQRALERHKDNLAKKQLENHIAAKVPELEKVIADRAKRLEKPDKVENEEDKVINKEFLQARMKLKATNELK

Foldseek 3Di:
DDDDPVVVVVVVVVVVVVPPPPPPPPPPCVVVVVVVVVVVVVVVVVPPPPDPPDDDDPDDDDDDDDDDDDDDDPPDPDPPPDDDFDADPVRHGDDDDDDDPCVVDPPNVVVVVVVVVCVVVVNDPPDDDPPVRVVVVVVVVVVVVVVVVVVVVVVDDPVNVVVVVVVVVVVCPPDPPPVVVVVVVVVVVVVVVVVVVVVVVD